Protein AF-X1IQ64-F1 (afdb_monomer_lite)

Radius of gyration: 19.56 Å; chains: 1; bounding box: 53×45×51 Å

Foldseek 3Di:
DFFFADPVRHFDFDDDPGNVDGHGQLLDPVVLVVLLVVLLCCCVVPVDQEDEDEPQPAFDPWFGQDVVSVDDGIDDPVSLVSSLVSLQSSLVSNCVVPVRRFYEYEDQHCSNLVRHQEYEHDPCDDPPPLDPVSLLPPLQRHAYEYQELQDLVSLVSCLVSLHDDDDYDPVNVVDVVSVVSNVVSVVVCVVCVCCSRNNHDDHPDDDDD

InterPro domains:
  IPR017853 Glycoside hydrolase superfamily [SSF51445] (5-131)
  IPR046226 Domain of unknown function DUF6259 [PF19773] (16-146)

pLDDT: mean 85.08, std 11.81, range [47.31, 98.75]

Organism: NCBI:txid412755

Secondary structure (DSSP, 8-state):
--B-B-TTSSBP--SSTTTT---B-TTSHHHHHHHHHHHHHHHHHH--SEEE-TTTTS--S--B--GGG-SPSBS-HHHHHHHHHHHHHHHHHHHTT-TTPEEEEESS-GGGTTT-SEEEES---BTTB-S-HHHHHHGGG-EEEES--SSHHHHHHHHHTT-B-----GGGGG-HHHHHHHHHHHHHHHHHHHHHHHPPP-PPPP---

Sequence (209 aa):
PYAKMDPDGSIHRGSGEDDYCADMEYGTAFWRNYMANTCADIVEMYGVKGIYLDEMGKATEYGDYDPSHGNPIGINESCVAFEHLGMEEIGTAVHAIDPDVMLWGEGCAEFSMDVLHGKIMSYTLYKRFTNPPFSAVYHDYWSFTGRNTAIEMEIGWLFIIGAQIGRLWPGINDNQVIIDYLSVITELRSIASKYLIFGKMMRPPLIDT

Structure (mmCIF, N/CA/C/O backbone):
data_AF-X1IQ64-F1
#
_entry.id   AF-X1IQ64-F1
#
loop_
_atom_site.group_PDB
_atom_site.id
_atom_site.type_symbol
_atom_site.label_atom_id
_atom_site.label_alt_id
_atom_site.label_comp_id
_atom_site.label_asym_id
_atom_site.label_entity_id
_atom_site.label_seq_id
_atom_site.pdbx_PDB_ins_code
_atom_site.Cartn_x
_atom_site.Cartn_y
_atom_site.Cartn_z
_atom_site.occupancy
_atom_site.B_iso_or_equiv
_atom_site.auth_seq_id
_atom_site.auth_comp_id
_atom_site.auth_asym_id
_atom_site.auth_atom_id
_atom_site.pdbx_PDB_model_num
ATOM 1 N N . PRO A 1 1 ? 20.708 -4.753 -12.210 1.00 86.00 1 PRO A N 1
ATOM 2 C CA . PRO A 1 1 ? 19.921 -5.162 -13.398 1.00 86.00 1 PRO A CA 1
ATOM 3 C C . PRO A 1 1 ? 18.396 -5.128 -13.207 1.00 86.00 1 PRO A C 1
ATOM 5 O O . PRO A 1 1 ? 17.703 -5.488 -14.142 1.00 86.00 1 PRO A O 1
ATOM 8 N N . TYR A 1 2 ? 17.887 -4.769 -12.022 1.00 92.38 2 TYR A N 1
ATOM 9 C CA . TYR A 1 2 ? 16.446 -4.607 -11.773 1.00 92.38 2 TYR A CA 1
ATOM 10 C C . TYR A 1 2 ? 16.143 -3.291 -11.043 1.00 92.38 2 TYR A C 1
ATOM 12 O O . TYR A 1 2 ? 15.042 -3.106 -10.540 1.00 92.38 2 TYR A O 1
ATOM 20 N N . ALA A 1 3 ? 17.155 -2.435 -10.894 1.00 92.94 3 ALA A N 1
ATOM 21 C CA . ALA A 1 3 ? 17.036 -1.158 -10.210 1.00 92.94 3 ALA A CA 1
ATOM 22 C C . ALA A 1 3 ? 16.756 -0.091 -11.256 1.00 92.94 3 ALA A C 1
ATOM 24 O O . ALA A 1 3 ? 17.439 -0.095 -12.282 1.00 92.94 3 ALA A O 1
ATOM 25 N N . LYS A 1 4 ? 15.810 0.802 -10.984 1.00 92.19 4 LYS A N 1
ATOM 26 C CA . LYS A 1 4 ? 15.481 1.923 -11.858 1.00 92.19 4 LYS A CA 1
ATOM 27 C C . LYS A 1 4 ? 16.729 2.744 -12.168 1.00 92.19 4 LYS A C 1
ATOM 29 O O 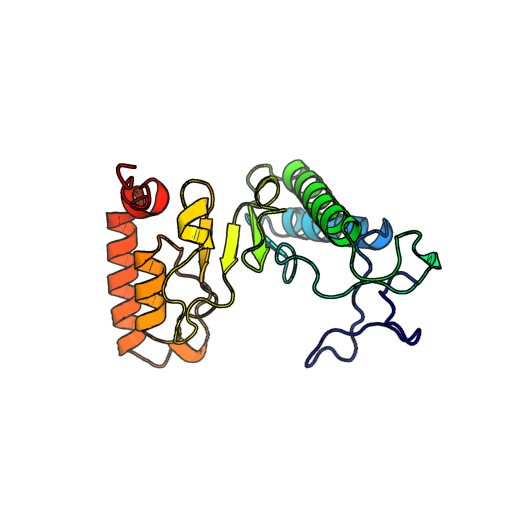. LYS A 1 4 ? 17.617 2.884 -11.321 1.00 92.19 4 LYS A O 1
ATOM 34 N N . MET A 1 5 ? 16.789 3.302 -13.369 1.00 93.62 5 MET A N 1
ATOM 35 C CA . MET A 1 5 ? 17.812 4.283 -13.729 1.00 93.62 5 MET A CA 1
ATOM 36 C C . MET A 1 5 ? 17.245 5.693 -13.783 1.00 93.62 5 MET A C 1
ATOM 38 O O . MET A 1 5 ? 16.099 5.882 -14.181 1.00 93.62 5 MET A O 1
ATOM 42 N N . ASP A 1 6 ? 18.075 6.670 -13.435 1.00 92.94 6 ASP A N 1
ATOM 43 C CA . ASP A 1 6 ? 17.835 8.092 -13.653 1.00 92.94 6 ASP A CA 1
ATOM 44 C C . ASP A 1 6 ? 18.083 8.488 -15.124 1.00 92.94 6 ASP A C 1
ATOM 46 O O . ASP A 1 6 ? 18.739 7.752 -15.871 1.00 92.94 6 ASP A O 1
ATOM 50 N N . PRO A 1 7 ? 17.615 9.673 -15.574 1.00 93.88 7 PRO A N 1
ATOM 51 C CA . PRO A 1 7 ? 17.805 10.135 -16.954 1.00 93.88 7 PRO A CA 1
ATOM 52 C C . PRO A 1 7 ? 19.264 10.200 -17.433 1.00 93.88 7 PRO A C 1
ATOM 54 O O . PRO A 1 7 ? 19.514 10.208 -18.638 1.00 93.88 7 PRO A O 1
ATOM 57 N N . ASP A 1 8 ? 20.226 10.292 -16.514 1.00 94.19 8 ASP A N 1
ATOM 58 C CA . ASP A 1 8 ? 21.661 10.317 -16.809 1.00 94.19 8 ASP A CA 1
ATOM 59 C C . ASP A 1 8 ? 22.298 8.914 -16.896 1.00 94.19 8 ASP A C 1
ATOM 61 O O . ASP A 1 8 ? 23.499 8.793 -17.151 1.00 94.19 8 ASP A O 1
ATOM 65 N N . GLY A 1 9 ? 21.495 7.858 -16.722 1.00 92.00 9 GLY A N 1
ATOM 66 C CA . GLY A 1 9 ? 21.915 6.459 -16.740 1.00 92.00 9 GLY A CA 1
ATOM 67 C C . GLY A 1 9 ? 22.517 5.964 -15.424 1.00 92.00 9 GLY A C 1
ATOM 68 O O . GLY A 1 9 ? 23.024 4.841 -15.374 1.00 92.00 9 GLY A O 1
ATOM 69 N N . SER A 1 10 ? 22.505 6.776 -14.364 1.00 93.50 10 SER A N 1
ATOM 70 C CA . SER A 1 10 ? 22.871 6.324 -13.023 1.00 93.50 10 SER A CA 1
ATOM 71 C C . SER A 1 10 ? 21.736 5.521 -12.377 1.00 93.50 10 SER A C 1
ATOM 73 O O . SER A 1 10 ? 20.599 5.541 -12.836 1.00 93.50 10 SER A O 1
ATOM 75 N N . ILE A 1 11 ? 22.054 4.745 -11.337 1.00 92.69 11 ILE A N 1
ATOM 76 C CA . ILE A 1 11 ? 21.039 4.004 -10.577 1.00 92.69 11 ILE A CA 1
ATOM 77 C C . ILE A 1 11 ? 20.239 5.004 -9.751 1.00 92.69 11 ILE A C 1
ATOM 79 O O . ILE A 1 11 ? 20.840 5.736 -8.964 1.00 92.69 11 ILE A O 1
ATOM 83 N N . HIS A 1 12 ? 18.914 4.953 -9.874 1.00 90.31 12 HIS A N 1
ATOM 84 C CA . HIS A 1 12 ? 18.021 5.726 -9.028 1.00 90.31 12 HIS A CA 1
ATOM 85 C C . HIS A 1 12 ? 18.095 5.218 -7.587 1.00 90.31 12 HIS A C 1
ATOM 87 O O . HIS A 1 12 ? 17.986 4.015 -7.316 1.00 90.31 12 HIS A O 1
ATOM 93 N N . ARG A 1 13 ? 18.295 6.147 -6.658 1.00 87.94 13 ARG A N 1
ATOM 94 C CA . ARG A 1 13 ? 18.414 5.879 -5.225 1.00 87.94 13 ARG A CA 1
ATOM 95 C C . ARG A 1 13 ? 17.381 6.715 -4.491 1.00 87.94 13 ARG A C 1
ATOM 97 O O . ARG A 1 13 ? 17.256 7.907 -4.773 1.00 87.94 13 ARG A O 1
ATOM 104 N N . GLY A 1 14 ? 16.664 6.085 -3.565 1.00 72.69 14 GLY A N 1
ATOM 105 C CA . GLY A 1 14 ? 15.679 6.761 -2.731 1.00 72.69 14 GLY A CA 1
ATOM 106 C C . GLY A 1 14 ? 16.287 7.928 -1.947 1.00 72.69 14 GLY A C 1
ATOM 107 O O . GLY A 1 14 ? 17.484 7.970 -1.664 1.00 72.69 14 GLY A O 1
ATOM 108 N N . SER A 1 15 ? 15.456 8.906 -1.593 1.00 64.00 15 SER A N 1
ATOM 109 C CA . SER A 1 15 ? 15.898 10.077 -0.835 1.00 64.00 15 SER A CA 1
ATOM 110 C C . SER A 1 15 ? 16.020 9.774 0.664 1.00 64.00 15 SER A C 1
ATOM 112 O O . SER A 1 15 ? 15.024 9.388 1.272 1.00 64.00 15 SER A O 1
ATOM 114 N N . GLY A 1 16 ? 17.165 10.061 1.298 1.00 63.41 16 GLY A N 1
ATOM 115 C CA . GLY A 1 16 ? 17.283 10.085 2.766 1.00 63.41 16 GLY A CA 1
ATOM 116 C C . GLY A 1 16 ? 18.541 9.410 3.312 1.00 63.41 16 GLY A C 1
ATOM 117 O O . GLY A 1 16 ? 19.610 9.505 2.724 1.00 63.41 16 GLY A O 1
ATOM 118 N N . GLU A 1 17 ? 18.418 8.719 4.453 1.00 53.28 17 GLU A N 1
ATOM 119 C CA . GLU A 1 17 ? 19.481 7.848 5.004 1.00 53.28 17 GLU A CA 1
ATOM 120 C C . GLU A 1 17 ? 19.759 6.618 4.103 1.00 53.28 17 GLU A C 1
ATOM 122 O O . GLU A 1 17 ? 20.703 5.860 4.340 1.00 53.28 17 GLU A O 1
ATOM 127 N N . ASP A 1 18 ? 18.967 6.474 3.036 1.00 57.06 18 ASP A N 1
ATOM 128 C CA . ASP A 1 18 ? 18.886 5.349 2.110 1.00 57.06 18 ASP A CA 1
ATOM 129 C C . ASP A 1 18 ? 19.731 5.510 0.834 1.00 57.06 18 ASP A C 1
ATOM 131 O O . ASP A 1 18 ? 19.554 4.742 -0.109 1.00 57.06 18 ASP A O 1
ATOM 135 N N . ASP A 1 19 ? 20.718 6.416 0.804 1.00 64.06 19 ASP A N 1
ATOM 136 C CA . ASP A 1 19 ? 21.650 6.592 -0.334 1.00 64.06 19 ASP A CA 1
ATOM 137 C C . ASP A 1 19 ? 22.392 5.290 -0.736 1.00 64.06 19 ASP A C 1
ATOM 139 O O . ASP A 1 19 ? 23.037 5.206 -1.784 1.00 64.06 19 ASP A O 1
ATOM 143 N N . TYR A 1 20 ? 22.318 4.234 0.078 1.00 75.38 20 TYR A N 1
ATOM 144 C CA . TYR A 1 20 ? 22.866 2.911 -0.228 1.00 75.38 20 TYR A CA 1
ATOM 145 C C . TYR A 1 20 ? 21.892 1.991 -0.975 1.00 75.38 20 TYR A C 1
ATOM 147 O O . TYR A 1 20 ? 22.346 1.085 -1.685 1.00 75.38 20 TYR A O 1
ATOM 155 N N . CYS A 1 21 ? 20.590 2.236 -0.874 1.00 85.56 21 CYS A N 1
ATOM 156 C CA . CYS A 1 21 ? 19.535 1.442 -1.488 1.00 85.56 21 CYS A CA 1
ATOM 157 C C . CYS A 1 21 ? 19.218 1.956 -2.896 1.00 85.56 21 CYS A C 1
ATOM 159 O O . CYS A 1 21 ? 19.431 3.122 -3.218 1.00 85.56 21 CYS A O 1
ATOM 161 N N . ALA A 1 22 ? 18.768 1.050 -3.757 1.00 89.75 22 ALA A N 1
ATOM 162 C CA . ALA A 1 22 ? 18.338 1.374 -5.106 1.00 89.75 22 ALA A CA 1
ATOM 163 C C . ALA A 1 22 ? 16.852 1.057 -5.232 1.00 89.75 22 ALA A C 1
ATOM 165 O O . ALA A 1 22 ? 16.413 0.012 -4.741 1.00 89.75 22 ALA A O 1
ATOM 166 N N . ASP A 1 23 ? 16.109 1.922 -5.912 1.00 89.00 23 ASP A N 1
ATOM 167 C CA . ASP A 1 23 ? 14.692 1.673 -6.144 1.00 89.00 23 ASP A CA 1
ATOM 168 C C . ASP A 1 23 ? 14.541 0.613 -7.220 1.00 89.00 23 ASP A C 1
ATOM 170 O O . ASP A 1 23 ? 15.165 0.667 -8.281 1.00 89.00 23 ASP A O 1
ATOM 174 N N . MET A 1 24 ? 13.703 -0.372 -6.943 1.00 91.31 24 MET A N 1
ATOM 175 C CA . MET A 1 24 ? 13.528 -1.518 -7.819 1.00 91.31 24 MET A CA 1
ATOM 176 C C . MET A 1 24 ? 12.424 -1.248 -8.841 1.00 91.31 24 MET A C 1
ATOM 178 O O . MET A 1 24 ? 11.410 -0.617 -8.544 1.00 91.31 24 MET A O 1
ATOM 182 N N . GLU A 1 25 ? 12.613 -1.736 -10.064 1.00 90.44 25 GLU A N 1
ATOM 183 C CA . GLU A 1 25 ? 11.644 -1.571 -11.141 1.00 90.44 25 GLU A CA 1
ATOM 184 C C . GLU A 1 25 ? 10.484 -2.568 -10.992 1.00 90.44 25 GLU A C 1
ATOM 186 O O . GLU A 1 25 ? 10.661 -3.788 -11.122 1.00 90.44 25 GLU A O 1
ATOM 191 N N . TYR A 1 26 ? 9.279 -2.037 -10.750 1.00 85.56 26 TYR A N 1
ATOM 192 C CA . TYR A 1 26 ? 8.054 -2.810 -10.504 1.00 85.56 26 TYR A CA 1
ATOM 193 C C . TYR A 1 26 ? 7.634 -3.684 -11.690 1.00 85.56 26 TYR A C 1
ATOM 195 O O . TYR A 1 26 ? 7.040 -4.749 -11.500 1.00 85.56 26 TYR A O 1
ATOM 203 N N . GLY A 1 27 ? 7.956 -3.292 -12.924 1.00 85.56 27 GLY A N 1
ATOM 204 C CA . GLY A 1 27 ? 7.643 -4.102 -14.097 1.00 85.56 27 GLY A CA 1
ATOM 205 C C . GLY A 1 27 ? 8.492 -5.367 -14.224 1.00 85.56 27 GLY A C 1
ATOM 206 O O . GLY A 1 27 ? 8.114 -6.285 -14.958 1.00 85.56 27 GLY A O 1
ATOM 207 N N . THR A 1 28 ? 9.579 -5.505 -13.460 1.00 89.88 28 THR A N 1
ATOM 208 C CA . THR A 1 28 ? 10.377 -6.735 -13.474 1.00 89.88 28 THR A CA 1
ATOM 209 C C . THR A 1 28 ? 9.705 -7.852 -12.673 1.00 89.88 28 THR A C 1
ATOM 211 O O . THR A 1 28 ? 9.314 -7.681 -11.519 1.00 89.88 28 THR A O 1
ATOM 214 N N . ALA A 1 29 ? 9.628 -9.051 -13.260 1.00 91.75 29 ALA A N 1
ATOM 215 C CA . ALA A 1 29 ? 9.114 -10.228 -12.554 1.00 91.75 29 ALA A CA 1
ATOM 216 C C . ALA A 1 29 ? 9.954 -10.572 -11.313 1.00 91.75 29 ALA A C 1
ATOM 218 O O . ALA A 1 29 ? 9.431 -11.105 -10.342 1.00 91.75 29 ALA A O 1
ATOM 219 N N . PHE A 1 30 ? 11.254 -10.254 -11.328 1.00 92.94 30 PHE A N 1
ATOM 220 C CA . PHE A 1 30 ? 12.125 -10.449 -10.172 1.00 92.94 30 PHE A CA 1
ATOM 221 C C . PHE A 1 30 ? 11.601 -9.707 -8.939 1.00 92.94 30 PHE A C 1
ATOM 223 O O . PHE A 1 30 ? 11.425 -10.332 -7.894 1.00 92.94 30 PHE A O 1
ATOM 230 N N . TRP A 1 31 ? 11.335 -8.401 -9.058 1.00 92.62 31 TRP A N 1
ATOM 231 C CA . TRP A 1 31 ? 10.934 -7.594 -7.909 1.00 92.62 31 TRP A CA 1
ATOM 232 C C . TRP A 1 31 ? 9.547 -7.973 -7.395 1.00 92.62 31 TRP A C 1
ATOM 234 O O . TRP A 1 31 ? 9.375 -8.155 -6.190 1.00 92.62 31 TRP A O 1
ATOM 244 N N . ARG A 1 32 ? 8.578 -8.184 -8.294 1.00 94.19 32 ARG A N 1
ATOM 245 C CA . ARG A 1 32 ? 7.230 -8.575 -7.862 1.00 94.19 32 ARG A CA 1
ATOM 246 C C . ARG A 1 32 ? 7.205 -9.943 -7.183 1.00 94.19 32 ARG A C 1
ATOM 248 O O . ARG A 1 32 ? 6.640 -10.065 -6.100 1.00 94.19 32 ARG A O 1
ATOM 255 N N . ASN A 1 33 ? 7.916 -10.931 -7.734 1.00 97.12 33 ASN A N 1
ATOM 256 C CA . ASN A 1 33 ? 8.050 -12.245 -7.098 1.00 97.12 33 ASN A CA 1
ATOM 257 C C . ASN A 1 33 ? 8.735 -12.145 -5.731 1.00 97.12 33 ASN A C 1
ATOM 259 O O . ASN A 1 33 ? 8.322 -12.812 -4.787 1.00 97.12 33 ASN A O 1
ATOM 263 N N . TYR A 1 34 ? 9.783 -11.324 -5.615 1.00 96.75 34 TYR A N 1
ATOM 264 C CA . TYR A 1 34 ? 10.472 -11.113 -4.345 1.00 96.75 34 TYR A CA 1
ATOM 265 C C . TYR A 1 34 ? 9.523 -10.549 -3.282 1.00 96.75 34 TYR A C 1
ATOM 267 O O . TYR A 1 34 ? 9.460 -11.088 -2.179 1.00 96.75 34 TYR A O 1
ATOM 275 N N . MET A 1 35 ? 8.751 -9.513 -3.621 1.00 97.06 35 MET A N 1
ATOM 276 C CA . MET A 1 35 ? 7.787 -8.900 -2.706 1.00 97.06 35 MET A CA 1
ATOM 277 C C . MET A 1 35 ? 6.659 -9.863 -2.320 1.00 97.06 35 MET A C 1
ATOM 279 O O . MET A 1 35 ? 6.375 -10.009 -1.131 1.00 97.06 35 MET A O 1
ATOM 283 N N . ALA A 1 36 ? 6.058 -10.555 -3.293 1.00 98.31 36 ALA A N 1
ATOM 284 C CA . ALA A 1 36 ? 4.975 -11.508 -3.053 1.00 98.31 36 ALA A CA 1
ATOM 285 C C . ALA A 1 36 ? 5.421 -12.667 -2.151 1.00 98.31 36 ALA A C 1
ATOM 287 O O . ALA A 1 36 ? 4.768 -12.947 -1.147 1.00 98.31 36 ALA A O 1
ATOM 288 N N . ASN A 1 37 ? 6.574 -13.276 -2.449 1.00 98.62 37 ASN A N 1
ATOM 289 C CA . ASN A 1 37 ? 7.128 -14.361 -1.639 1.00 98.62 37 ASN A CA 1
ATOM 290 C C . ASN A 1 37 ? 7.512 -13.874 -0.238 1.00 98.62 37 ASN A C 1
ATOM 292 O O . ASN A 1 37 ? 7.169 -14.520 0.739 1.00 98.62 37 ASN A O 1
ATOM 296 N N . THR A 1 38 ? 8.146 -12.704 -0.120 1.00 98.44 38 THR A N 1
ATOM 297 C CA . THR A 1 38 ? 8.529 -12.149 1.189 1.00 98.44 38 THR A CA 1
ATOM 298 C C . THR A 1 38 ? 7.304 -11.894 2.069 1.00 98.44 38 THR A C 1
ATOM 300 O O . THR A 1 38 ? 7.308 -12.208 3.258 1.00 98.44 38 THR A O 1
ATOM 303 N N . CYS A 1 39 ? 6.234 -11.340 1.495 1.00 98.56 39 CYS A N 1
ATOM 304 C CA . CYS A 1 39 ? 4.983 -11.114 2.212 1.00 98.56 39 CYS A CA 1
ATOM 305 C C . CYS A 1 39 ? 4.328 -12.433 2.642 1.00 98.56 39 CYS A C 1
ATOM 307 O O . CYS A 1 39 ? 3.895 -12.553 3.788 1.00 98.56 39 CYS A O 1
ATOM 309 N N . ALA A 1 40 ? 4.287 -13.422 1.745 1.00 98.75 40 ALA A N 1
ATOM 310 C CA . ALA A 1 40 ? 3.780 -14.758 2.038 1.00 98.75 40 ALA A CA 1
ATOM 311 C C . ALA A 1 40 ? 4.576 -15.429 3.170 1.00 98.75 40 ALA A C 1
ATOM 313 O O . ALA A 1 40 ? 3.981 -15.882 4.146 1.00 98.75 40 ALA A O 1
ATOM 314 N N . ASP A 1 41 ? 5.908 -15.380 3.108 1.00 98.69 41 ASP A N 1
ATOM 315 C CA . ASP A 1 41 ? 6.802 -15.922 4.133 1.00 98.69 41 ASP A CA 1
ATOM 316 C C . ASP A 1 41 ? 6.545 -15.266 5.502 1.00 98.69 41 ASP A C 1
ATOM 318 O O . ASP A 1 41 ? 6.491 -15.951 6.522 1.00 98.69 41 ASP A O 1
ATOM 322 N N . ILE A 1 42 ? 6.342 -13.943 5.559 1.00 98.56 42 ILE A N 1
ATOM 323 C CA . ILE A 1 42 ? 6.015 -13.232 6.809 1.00 98.56 42 ILE A CA 1
ATOM 324 C C . ILE A 1 42 ? 4.688 -13.731 7.400 1.00 98.56 42 ILE A C 1
ATOM 326 O O . ILE A 1 42 ? 4.595 -13.942 8.613 1.00 98.56 42 ILE A O 1
ATOM 330 N N . VAL A 1 43 ? 3.663 -13.927 6.568 1.00 98.56 43 VAL A N 1
ATOM 331 C CA . VAL A 1 43 ? 2.358 -14.444 7.012 1.00 98.56 43 VAL A CA 1
ATOM 332 C C . VAL A 1 43 ? 2.492 -15.875 7.513 1.00 98.56 43 VAL A C 1
ATOM 334 O O . VAL A 1 43 ? 2.018 -16.174 8.607 1.00 98.56 43 VAL A O 1
ATOM 337 N N . GLU A 1 44 ? 3.172 -16.742 6.765 1.00 98.56 44 GLU A N 1
ATOM 338 C CA . GLU A 1 44 ? 3.360 -18.144 7.136 1.00 98.56 44 GLU A CA 1
ATOM 339 C C . GLU A 1 44 ? 4.175 -18.288 8.429 1.00 98.56 44 GLU A C 1
ATOM 341 O O . GLU A 1 44 ? 3.786 -19.030 9.333 1.00 98.56 44 GLU A O 1
ATOM 346 N N . MET A 1 45 ? 5.280 -17.549 8.556 1.00 98.44 45 MET A N 1
ATOM 347 C CA . MET A 1 45 ? 6.177 -17.657 9.708 1.00 98.44 45 MET A CA 1
ATOM 348 C C . MET A 1 45 ? 5.595 -17.049 10.985 1.00 98.44 45 MET A C 1
ATOM 350 O O . MET A 1 45 ? 5.834 -17.577 12.074 1.00 98.44 45 MET A O 1
ATOM 354 N N . TYR A 1 46 ? 4.878 -15.927 10.879 1.00 98.31 46 TYR A N 1
ATOM 355 C CA . TYR A 1 46 ? 4.484 -15.135 12.048 1.00 98.31 46 TYR A CA 1
ATOM 356 C C . TYR A 1 46 ? 2.973 -15.081 12.294 1.00 98.31 46 TYR A C 1
ATOM 358 O O . TYR A 1 46 ? 2.557 -14.589 13.344 1.00 98.31 46 TYR A O 1
ATOM 366 N N . GLY A 1 47 ? 2.142 -15.573 11.370 1.00 97.69 47 GLY A N 1
ATOM 367 C CA . GLY A 1 47 ? 0.683 -15.557 11.505 1.00 97.69 47 GLY A CA 1
ATOM 368 C C . GLY A 1 47 ? 0.099 -14.146 11.621 1.00 97.69 47 GLY A C 1
ATOM 369 O O . GLY A 1 47 ? -0.911 -13.947 12.302 1.00 97.69 47 GLY A O 1
ATOM 370 N N . VAL A 1 48 ? 0.763 -13.145 11.028 1.00 98.00 48 VAL A N 1
ATOM 371 C CA . VAL A 1 48 ? 0.300 -11.753 11.074 1.00 98.00 48 VAL A CA 1
ATOM 372 C C . VAL A 1 48 ? -1.013 -11.594 10.310 1.00 98.00 48 VAL A C 1
ATOM 374 O O . VAL A 1 48 ? -1.224 -12.211 9.274 1.00 98.00 48 VAL A O 1
ATOM 377 N N . LYS A 1 49 ? -1.894 -10.721 10.808 1.00 97.19 49 LYS A N 1
ATOM 378 C CA . LYS A 1 49 ? -3.189 -10.407 10.174 1.00 97.19 49 LYS A CA 1
ATOM 379 C C . LYS A 1 49 ? -3.150 -9.183 9.269 1.00 97.19 49 LYS A C 1
ATOM 381 O O . LYS A 1 49 ? -4.176 -8.777 8.731 1.00 97.19 49 LYS A O 1
ATOM 386 N N . GLY A 1 50 ? -1.977 -8.582 9.104 1.00 95.62 50 GLY A N 1
ATOM 387 C CA . GLY A 1 50 ? -1.816 -7.462 8.202 1.00 95.62 50 GLY A CA 1
ATOM 388 C C . GLY A 1 50 ? -0.370 -7.208 7.818 1.00 95.62 50 GLY A C 1
ATOM 389 O O . GLY A 1 50 ? 0.541 -7.438 8.613 1.00 95.62 50 GLY A O 1
ATOM 390 N N . ILE A 1 51 ? -0.192 -6.706 6.601 1.00 96.94 51 ILE A N 1
ATOM 391 C CA . ILE A 1 51 ? 1.084 -6.250 6.054 1.00 96.94 51 ILE A CA 1
ATOM 392 C C . ILE A 1 51 ? 0.918 -4.798 5.630 1.00 96.94 51 ILE A C 1
ATOM 394 O O . ILE A 1 51 ? -0.057 -4.452 4.966 1.00 96.94 51 ILE A O 1
ATOM 398 N N . TYR A 1 52 ? 1.879 -3.959 6.003 1.00 94.25 52 TYR A N 1
ATOM 399 C CA . TYR A 1 52 ? 2.005 -2.604 5.484 1.00 94.25 52 TYR A CA 1
ATOM 400 C C . TYR A 1 52 ? 3.112 -2.573 4.428 1.00 94.25 52 TYR A C 1
ATOM 402 O O . TYR A 1 52 ? 4.258 -2.911 4.719 1.00 94.25 52 TYR A O 1
ATOM 410 N N . LEU A 1 53 ? 2.741 -2.200 3.208 1.00 94.50 53 LEU A N 1
ATOM 411 C CA . LEU A 1 53 ? 3.612 -2.057 2.052 1.00 94.50 53 LEU A CA 1
ATOM 412 C C . LEU A 1 53 ? 4.041 -0.592 1.972 1.00 94.50 53 LEU A C 1
ATOM 414 O O . LEU A 1 53 ? 3.320 0.246 1.429 1.00 94.50 53 LEU A O 1
ATOM 418 N N . ASP A 1 54 ? 5.184 -0.285 2.581 1.00 89.94 54 ASP A N 1
ATOM 419 C CA . ASP A 1 54 ? 5.709 1.080 2.621 1.00 89.94 54 ASP A CA 1
ATOM 420 C C . ASP A 1 54 ? 5.932 1.613 1.204 1.00 89.94 54 ASP A C 1
ATOM 422 O O . ASP A 1 54 ? 6.329 0.856 0.314 1.00 89.94 54 ASP A O 1
ATOM 426 N N . GLU A 1 55 ? 5.624 2.893 0.987 1.00 87.38 55 GLU A N 1
ATOM 427 C CA . GLU A 1 55 ? 5.706 3.578 -0.310 1.00 87.38 55 GLU A CA 1
ATOM 428 C C . GLU A 1 55 ? 4.815 3.010 -1.443 1.00 87.38 55 GLU A C 1
ATOM 430 O O . GLU A 1 55 ?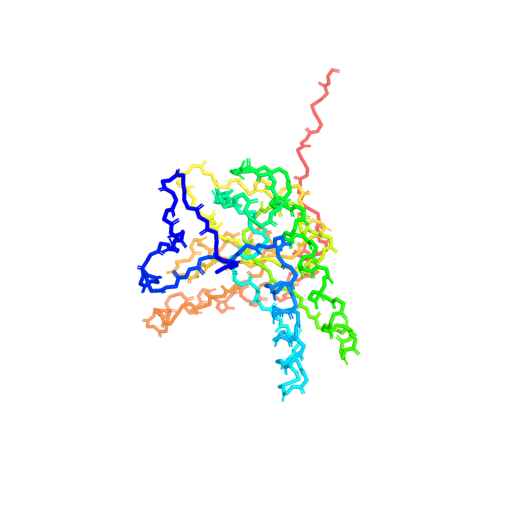 4.600 3.700 -2.438 1.00 87.38 55 GLU A O 1
ATOM 435 N N . MET A 1 56 ? 4.228 1.814 -1.312 1.00 91.19 56 MET A N 1
ATOM 436 C CA . MET A 1 56 ? 3.312 1.250 -2.310 1.00 91.19 56 MET A CA 1
ATOM 437 C C . MET A 1 56 ? 1.897 1.806 -2.159 1.00 91.19 56 MET A C 1
ATOM 439 O O . MET A 1 56 ? 1.366 1.975 -1.063 1.00 91.19 56 MET A O 1
ATOM 443 N N . GLY A 1 57 ? 1.234 2.048 -3.282 1.00 89.31 57 GLY A N 1
ATOM 444 C CA . GLY A 1 57 ? -0.129 2.555 -3.343 1.00 89.31 57 GLY A CA 1
ATOM 445 C C . GLY A 1 57 ? -0.231 4.080 -3.317 1.00 89.31 57 GLY A C 1
ATOM 446 O O . GLY A 1 57 ? -1.345 4.592 -3.458 1.00 89.31 57 GLY A O 1
ATOM 447 N N . LYS A 1 58 ? 0.882 4.818 -3.209 1.00 86.62 58 LYS A N 1
ATOM 448 C CA . LYS A 1 58 ? 0.884 6.290 -3.316 1.00 86.62 58 LYS A CA 1
ATOM 449 C C . LYS A 1 58 ? 1.064 6.803 -4.752 1.00 86.62 58 LYS A C 1
ATOM 451 O O . LYS A 1 58 ? 0.906 7.999 -4.971 1.00 86.62 58 LYS A O 1
ATOM 456 N N . ALA A 1 59 ? 1.260 5.874 -5.695 1.00 79.56 59 ALA A N 1
ATOM 457 C CA . ALA A 1 59 ? 1.700 6.058 -7.078 1.00 79.56 59 ALA A CA 1
ATOM 458 C C . ALA A 1 59 ? 3.171 6.470 -7.150 1.00 79.56 59 ALA A C 1
ATOM 460 O O . ALA A 1 59 ? 3.618 7.351 -6.416 1.00 79.56 59 ALA A O 1
ATOM 461 N N . THR A 1 60 ? 3.930 5.824 -8.037 1.00 77.06 60 THR A N 1
ATOM 462 C CA . THR A 1 60 ? 5.352 6.143 -8.178 1.00 77.06 60 THR A CA 1
ATOM 463 C C . THR A 1 60 ? 5.572 7.602 -8.590 1.00 77.06 60 THR A C 1
ATOM 465 O O . THR A 1 60 ? 4.934 8.120 -9.509 1.00 77.06 60 THR A O 1
ATOM 468 N N . GLU A 1 61 ? 6.522 8.253 -7.926 1.00 76.56 61 GLU A N 1
ATOM 469 C CA . GLU A 1 61 ? 6.982 9.604 -8.264 1.00 76.56 61 GLU A CA 1
ATOM 470 C C . GLU A 1 61 ? 8.147 9.570 -9.271 1.00 76.56 61 GLU A C 1
ATOM 472 O O . GLU A 1 61 ? 8.502 10.597 -9.850 1.00 76.56 61 GLU A O 1
ATOM 477 N N . TYR A 1 62 ? 8.715 8.380 -9.516 1.00 84.75 62 TYR A N 1
ATOM 478 C CA . TYR A 1 62 ? 9.944 8.186 -10.281 1.00 84.75 62 TYR A CA 1
ATOM 479 C C . TYR A 1 62 ? 9.755 7.174 -11.410 1.00 84.75 62 TYR A C 1
ATOM 481 O O . TYR A 1 62 ? 9.337 6.029 -1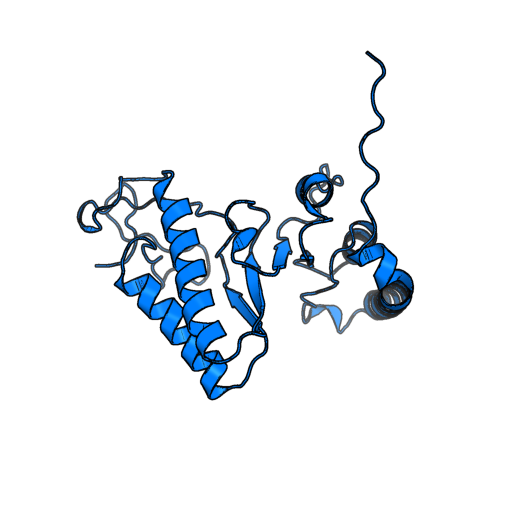1.201 1.00 84.75 62 TYR A O 1
ATOM 489 N N . GLY A 1 63 ? 10.095 7.612 -12.618 1.00 88.75 63 GLY A N 1
ATOM 490 C CA . GLY A 1 63 ? 10.135 6.765 -13.802 1.00 88.75 63 GLY A CA 1
ATOM 491 C C . GLY A 1 63 ? 11.417 5.947 -13.866 1.00 88.75 63 GLY A C 1
ATOM 492 O O . GLY A 1 63 ? 12.367 6.219 -13.138 1.00 88.75 63 GLY A O 1
ATOM 493 N N . ASP A 1 64 ? 11.446 4.983 -14.774 1.00 91.94 64 ASP A N 1
ATOM 494 C CA . ASP A 1 64 ? 12.639 4.192 -15.059 1.00 91.94 64 ASP A CA 1
ATOM 495 C C . ASP A 1 64 ? 13.205 4.554 -16.431 1.00 91.94 64 ASP A C 1
ATOM 497 O O . ASP A 1 64 ? 12.468 4.644 -17.415 1.00 91.94 64 ASP A O 1
ATOM 501 N N . TYR A 1 65 ? 14.511 4.792 -16.497 1.00 93.81 65 TYR A N 1
ATOM 502 C CA . TYR A 1 65 ? 15.208 5.169 -17.721 1.00 93.81 65 TYR A CA 1
ATOM 503 C C . TYR A 1 65 ? 16.119 4.061 -18.269 1.00 93.81 65 TYR A C 1
ATOM 505 O O . TYR A 1 65 ? 16.849 4.308 -19.232 1.00 93.81 65 TYR A O 1
ATOM 513 N N . ASP A 1 66 ? 16.051 2.838 -17.728 1.00 93.12 66 ASP A N 1
ATOM 514 C CA . ASP A 1 66 ? 16.761 1.679 -18.275 1.00 93.12 66 ASP A CA 1
ATOM 515 C C . ASP A 1 66 ? 15.948 1.005 -19.407 1.00 93.12 66 ASP A C 1
ATOM 517 O O . ASP A 1 66 ? 14.960 0.309 -19.148 1.00 93.12 66 ASP A O 1
ATOM 521 N N . PRO A 1 67 ? 16.360 1.122 -20.687 1.00 91.44 67 PRO A N 1
ATOM 522 C CA . PRO A 1 67 ? 15.647 0.484 -21.795 1.00 91.44 67 PRO A CA 1
ATOM 523 C C . PRO A 1 67 ? 15.676 -1.053 -21.735 1.00 91.44 67 PRO A C 1
ATOM 525 O O . PRO A 1 67 ? 14.921 -1.707 -22.457 1.00 91.44 67 PRO A O 1
ATOM 528 N N . SER A 1 68 ? 16.554 -1.652 -20.923 1.00 91.06 68 SER A N 1
ATOM 529 C CA . SER A 1 68 ? 16.697 -3.104 -20.817 1.00 91.06 68 SER A CA 1
ATOM 530 C C . SER A 1 68 ? 15.610 -3.773 -19.971 1.00 91.06 68 SER A C 1
ATOM 532 O O . SER A 1 68 ? 15.390 -4.974 -20.132 1.00 91.06 68 SER A O 1
ATOM 534 N N . HIS A 1 69 ? 14.878 -3.023 -19.138 1.00 89.75 69 HIS A N 1
ATOM 535 C CA . HIS A 1 69 ? 13.763 -3.566 -18.354 1.00 89.75 69 HIS A CA 1
ATOM 536 C C . HIS A 1 69 ? 12.489 -3.805 -19.178 1.00 89.75 69 HIS A C 1
ATOM 538 O O . HIS A 1 69 ? 11.580 -4.488 -18.709 1.00 89.75 69 HIS A O 1
ATOM 544 N N . GLY A 1 70 ? 12.428 -3.305 -20.418 1.00 85.19 70 GLY A N 1
ATOM 545 C CA . GLY A 1 70 ? 11.338 -3.594 -21.357 1.00 85.19 70 GLY A CA 1
ATOM 546 C C . GLY A 1 70 ? 10.064 -2.767 -21.157 1.00 85.19 70 GLY A C 1
ATOM 547 O O . GLY A 1 70 ? 9.074 -3.025 -21.841 1.00 85.19 70 GLY A O 1
ATOM 548 N N . ASN A 1 71 ? 10.098 -1.764 -20.277 1.00 86.38 71 ASN A N 1
ATOM 549 C CA . ASN A 1 71 ? 8.994 -0.837 -20.029 1.00 86.38 71 ASN A CA 1
ATOM 550 C C . ASN A 1 71 ? 9.226 0.497 -20.759 1.00 86.38 71 ASN A C 1
ATOM 552 O O . ASN A 1 71 ? 10.369 0.820 -21.098 1.00 86.38 71 ASN A O 1
ATOM 556 N N . PRO A 1 72 ? 8.174 1.292 -21.029 1.00 91.25 72 PRO A N 1
ATOM 557 C CA . PRO A 1 72 ? 8.363 2.633 -21.567 1.00 91.25 72 PRO A CA 1
ATOM 558 C C . PRO A 1 72 ? 9.239 3.481 -20.635 1.00 91.25 72 PRO A C 1
ATOM 560 O O . PRO A 1 72 ? 9.076 3.439 -19.418 1.00 91.25 72 PRO A O 1
ATOM 563 N N . ILE A 1 73 ? 10.154 4.250 -21.228 1.00 92.81 73 ILE A N 1
ATOM 564 C CA . ILE A 1 73 ? 11.114 5.092 -20.503 1.00 92.81 73 ILE A CA 1
ATOM 565 C C . ILE A 1 73 ? 10.400 6.265 -19.816 1.00 92.81 73 ILE A C 1
ATOM 567 O O . ILE A 1 73 ? 9.562 6.938 -20.422 1.00 92.81 73 ILE A O 1
ATOM 571 N N . GLY A 1 74 ? 10.806 6.563 -18.583 1.00 91.44 74 GLY A N 1
ATOM 572 C CA . GLY A 1 74 ? 10.326 7.682 -17.779 1.00 91.44 74 GLY A CA 1
ATOM 573 C C . GLY A 1 74 ? 9.011 7.391 -17.054 1.00 91.44 74 GLY A C 1
ATOM 574 O O . GLY A 1 74 ? 8.585 6.247 -16.922 1.00 91.44 74 GLY A O 1
ATOM 575 N N . ILE A 1 75 ? 8.368 8.442 -16.538 1.00 90.12 75 ILE A N 1
ATOM 576 C CA . ILE A 1 75 ? 7.088 8.314 -15.825 1.00 90.12 75 ILE A CA 1
ATOM 577 C C . ILE A 1 75 ? 5.973 8.113 -16.848 1.00 90.12 75 ILE A C 1
ATOM 579 O O . ILE A 1 75 ? 5.747 8.968 -17.706 1.00 90.12 75 ILE A O 1
ATOM 583 N N . ASN A 1 76 ? 5.266 6.991 -16.749 1.00 88.75 76 ASN A N 1
ATOM 584 C CA . ASN A 1 76 ? 4.173 6.651 -17.652 1.00 88.75 76 ASN A CA 1
ATOM 585 C C . ASN A 1 76 ? 3.125 5.757 -16.968 1.00 88.75 76 ASN A C 1
ATOM 587 O O . ASN A 1 76 ? 3.308 5.315 -15.836 1.00 88.75 76 ASN A O 1
ATOM 591 N N . GLU A 1 77 ? 2.018 5.488 -17.662 1.00 89.25 77 GLU A N 1
ATOM 592 C CA . GLU A 1 77 ? 0.899 4.687 -17.139 1.00 89.25 77 GLU A CA 1
ATOM 593 C C . GLU A 1 77 ? 1.309 3.278 -16.688 1.00 89.25 77 GLU A C 1
ATOM 595 O O . GLU A 1 77 ? 0.745 2.747 -15.730 1.00 89.25 77 GLU A O 1
ATOM 600 N N . SER A 1 78 ? 2.336 2.696 -17.317 1.00 88.44 78 SER A N 1
ATOM 601 C CA . SER A 1 78 ? 2.815 1.357 -16.973 1.00 88.44 78 SER A CA 1
ATOM 602 C C . SER A 1 78 ? 3.362 1.307 -15.552 1.00 88.44 78 SER A C 1
ATOM 604 O O . SER A 1 78 ? 3.243 0.279 -14.899 1.00 88.44 78 SER A O 1
ATOM 606 N N . CYS A 1 79 ? 3.907 2.414 -15.036 1.00 88.75 79 CYS A N 1
ATOM 607 C CA . CYS A 1 79 ? 4.385 2.472 -13.661 1.00 88.75 79 CYS A CA 1
ATOM 608 C C . CYS A 1 79 ? 3.260 2.170 -12.660 1.00 88.75 79 CYS A C 1
ATOM 610 O O . CYS A 1 79 ? 3.441 1.370 -11.747 1.00 88.75 79 CYS A O 1
ATOM 612 N N . VAL A 1 80 ? 2.084 2.765 -12.877 1.00 91.19 80 VAL A N 1
ATOM 613 C CA . VAL A 1 80 ? 0.889 2.543 -12.052 1.00 91.19 80 VAL A CA 1
ATOM 614 C C . VAL A 1 80 ? 0.367 1.119 -12.242 1.00 91.19 80 VAL A C 1
ATOM 616 O O . VAL A 1 80 ? 0.038 0.447 -11.267 1.00 91.19 80 VAL A O 1
ATOM 619 N N . ALA A 1 81 ? 0.334 0.635 -13.488 1.00 92.38 81 ALA A N 1
ATOM 620 C CA . ALA A 1 81 ? -0.142 -0.708 -13.807 1.00 92.38 81 ALA A CA 1
ATOM 621 C C . ALA A 1 81 ? 0.731 -1.814 -13.186 1.00 92.38 81 ALA A C 1
ATOM 623 O O . ALA A 1 81 ? 0.204 -2.790 -12.661 1.00 92.38 81 ALA A O 1
ATOM 624 N N . PHE A 1 82 ? 2.058 -1.671 -13.209 1.00 92.31 82 PHE A N 1
ATOM 625 C CA . PHE A 1 82 ? 2.963 -2.664 -12.629 1.00 92.31 82 PHE A CA 1
ATOM 626 C C . PHE A 1 82 ? 2.986 -2.633 -11.107 1.00 92.31 82 PHE A C 1
ATOM 628 O O . PHE A 1 82 ? 3.101 -3.687 -10.483 1.00 92.31 82 PHE A O 1
ATOM 635 N N . GLU A 1 83 ? 2.863 -1.452 -10.504 1.00 92.81 83 GLU A N 1
ATOM 636 C CA . GLU A 1 83 ? 2.708 -1.334 -9.057 1.00 92.81 83 GLU A CA 1
ATOM 637 C C . GLU A 1 83 ? 1.406 -2.011 -8.601 1.00 92.81 83 GLU A C 1
ATOM 639 O O . GLU A 1 83 ? 1.420 -2.803 -7.658 1.00 92.81 83 GLU A O 1
ATOM 644 N N . HIS A 1 84 ? 0.300 -1.770 -9.318 1.00 95.19 84 HIS A N 1
ATOM 645 C CA . HIS A 1 84 ? -0.988 -2.433 -9.092 1.00 95.19 84 HIS A CA 1
ATOM 646 C C . HIS A 1 84 ? -0.895 -3.954 -9.218 1.00 95.19 84 HIS A C 1
ATOM 648 O O . HIS A 1 84 ? -1.240 -4.659 -8.271 1.00 95.19 84 HIS A O 1
ATOM 654 N N . LEU A 1 85 ? -0.325 -4.447 -10.321 1.00 95.44 85 LEU A N 1
ATOM 655 C CA . LEU A 1 85 ? -0.089 -5.874 -10.536 1.00 95.44 85 LEU A CA 1
ATOM 656 C C . LEU A 1 85 ? 0.749 -6.487 -9.406 1.00 95.44 85 LEU A C 1
ATOM 658 O O . LEU A 1 85 ? 0.444 -7.574 -8.930 1.00 95.44 85 LEU A O 1
ATOM 662 N N . GLY A 1 86 ? 1.787 -5.787 -8.938 1.00 95.75 86 GLY A N 1
ATOM 663 C CA . GLY A 1 86 ? 2.588 -6.238 -7.800 1.00 95.75 86 GLY A CA 1
ATOM 664 C C . GLY A 1 86 ? 1.761 -6.404 -6.525 1.00 95.75 86 GLY A C 1
ATOM 665 O O . GLY A 1 86 ? 1.923 -7.395 -5.821 1.00 95.75 86 GLY A O 1
ATOM 666 N N . MET A 1 87 ? 0.841 -5.478 -6.238 1.00 96.81 87 MET A N 1
ATOM 667 C CA . MET A 1 87 ? -0.071 -5.593 -5.092 1.00 96.81 87 MET A CA 1
ATOM 668 C C . MET A 1 87 ? -1.086 -6.730 -5.256 1.00 96.81 87 MET A C 1
ATOM 670 O O . MET A 1 87 ? -1.377 -7.414 -4.277 1.00 96.81 87 MET A O 1
ATOM 674 N N . GLU A 1 88 ? -1.586 -6.977 -6.469 1.00 97.94 88 GLU A N 1
ATOM 675 C CA . GLU A 1 88 ? -2.461 -8.120 -6.767 1.00 97.94 88 GLU A CA 1
ATOM 676 C C . GLU A 1 88 ? -1.732 -9.463 -6.582 1.00 97.94 88 GLU A C 1
ATOM 678 O O . GLU A 1 88 ? -2.263 -10.388 -5.958 1.00 97.94 88 GLU A O 1
ATOM 683 N N . GLU A 1 89 ? -0.490 -9.564 -7.064 1.00 98.31 89 GLU A N 1
ATOM 684 C CA . GLU A 1 89 ? 0.366 -10.742 -6.892 1.00 98.31 89 GLU A CA 1
ATOM 685 C C . GLU A 1 89 ? 0.694 -10.979 -5.404 1.00 98.31 89 GLU A C 1
ATOM 687 O O . GLU A 1 89 ? 0.609 -12.115 -4.932 1.00 98.31 89 GLU A O 1
ATOM 692 N N . ILE A 1 90 ? 0.980 -9.916 -4.636 1.00 98.44 90 ILE A N 1
ATOM 693 C CA . ILE A 1 90 ? 1.143 -9.989 -3.173 1.00 98.44 90 ILE A CA 1
ATOM 694 C C . ILE A 1 90 ? -0.144 -10.491 -2.513 1.00 98.44 90 ILE A C 1
ATOM 696 O O . ILE A 1 90 ? -0.082 -11.430 -1.721 1.00 98.44 90 ILE A O 1
ATOM 700 N N .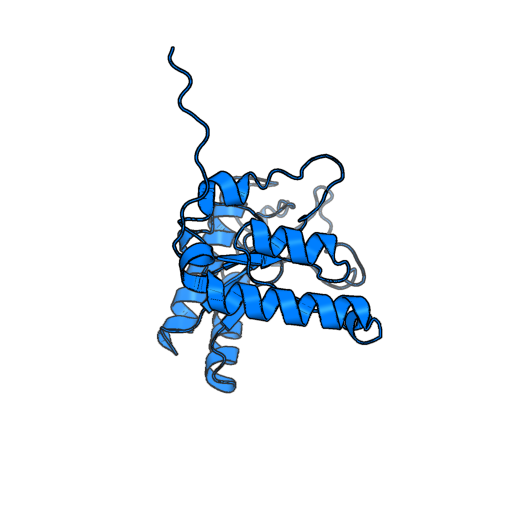 GLY A 1 91 ? -1.300 -9.904 -2.844 1.00 98.31 91 GLY A N 1
ATOM 701 C CA . GLY A 1 91 ? -2.612 -10.309 -2.325 1.00 98.31 91 GLY A CA 1
ATOM 702 C C . GLY A 1 91 ? -2.893 -11.784 -2.567 1.00 98.31 91 GLY A C 1
ATOM 703 O O . GLY A 1 91 ? -3.171 -12.528 -1.630 1.00 98.31 91 GLY A O 1
ATOM 704 N N . THR A 1 92 ? -2.701 -12.231 -3.807 1.00 98.56 92 THR A N 1
ATOM 705 C CA . THR A 1 92 ? -2.851 -13.638 -4.193 1.00 98.56 92 THR A CA 1
ATOM 706 C C . THR A 1 92 ? -1.964 -14.552 -3.348 1.00 98.56 92 THR A C 1
ATOM 708 O O . THR A 1 92 ? -2.434 -15.578 -2.854 1.00 98.56 92 THR A O 1
ATOM 711 N N . ALA A 1 93 ? -0.694 -14.184 -3.156 1.00 98.62 93 ALA A N 1
ATOM 712 C CA . ALA A 1 93 ? 0.256 -14.990 -2.397 1.00 98.62 93 ALA A CA 1
ATOM 713 C C . ALA A 1 93 ? -0.108 -15.076 -0.905 1.00 98.62 93 ALA A C 1
ATOM 715 O O . ALA A 1 93 ? -0.119 -16.171 -0.343 1.00 98.62 93 ALA A O 1
ATOM 716 N N . VAL A 1 94 ? -0.458 -13.955 -0.263 1.00 98.69 94 VAL A N 1
ATOM 717 C CA . VAL A 1 94 ? -0.791 -13.952 1.172 1.00 98.69 94 VAL A CA 1
ATOM 718 C C . VAL A 1 94 ? -2.144 -14.602 1.459 1.00 98.69 94 VAL A C 1
ATOM 720 O O . VAL A 1 94 ? -2.271 -15.345 2.431 1.00 98.69 94 VAL A O 1
ATOM 723 N N . HIS A 1 95 ? -3.146 -14.393 0.600 1.00 98.56 95 HIS A N 1
ATOM 724 C CA . HIS A 1 95 ? -4.495 -14.938 0.795 1.00 98.56 95 HIS A CA 1
ATOM 725 C C . HIS A 1 95 ? -4.589 -16.434 0.508 1.00 98.56 95 HIS A C 1
ATOM 727 O O . HIS A 1 95 ? -5.510 -17.089 0.993 1.00 98.56 95 HIS A O 1
ATOM 733 N N . ALA A 1 96 ? -3.625 -16.996 -0.226 1.00 98.50 96 ALA A N 1
ATOM 734 C CA . ALA A 1 96 ? -3.477 -18.443 -0.353 1.00 98.50 96 ALA A CA 1
ATOM 735 C C . ALA A 1 96 ? -3.093 -19.115 0.980 1.00 98.50 96 ALA A C 1
ATOM 737 O O . ALA A 1 96 ? -3.413 -20.287 1.182 1.00 98.50 96 ALA A O 1
ATOM 738 N N . ILE A 1 97 ? -2.426 -18.383 1.879 1.00 98.44 97 ILE A N 1
ATOM 739 C CA . ILE A 1 97 ? -2.054 -18.849 3.221 1.00 98.44 97 ILE A CA 1
ATOM 740 C C . ILE A 1 97 ? -3.177 -18.541 4.212 1.00 98.44 97 ILE A C 1
ATOM 742 O O . ILE A 1 97 ? -3.624 -19.426 4.943 1.00 98.44 97 ILE A O 1
ATOM 746 N N . ASP A 1 98 ? -3.638 -17.291 4.232 1.00 98.38 98 ASP A N 1
ATOM 747 C CA . ASP A 1 98 ? -4.694 -16.826 5.125 1.00 98.38 98 ASP A CA 1
ATOM 748 C C . ASP A 1 98 ? -5.554 -15.754 4.428 1.00 98.38 98 ASP A C 1
ATOM 750 O O . ASP A 1 98 ? -5.082 -14.633 4.205 1.00 98.38 98 ASP A O 1
ATOM 754 N N . PRO A 1 99 ? -6.819 -16.065 4.084 1.00 97.75 99 PRO A N 1
ATOM 755 C CA . PRO A 1 99 ? -7.687 -15.152 3.342 1.00 97.75 99 PRO A CA 1
ATOM 756 C C . PRO A 1 99 ? -8.090 -13.900 4.136 1.00 97.75 99 PRO A C 1
ATOM 758 O O . PRO A 1 99 ? -8.608 -12.960 3.539 1.00 97.75 99 PRO A O 1
ATOM 761 N N . ASP A 1 100 ? -7.852 -13.860 5.451 1.00 97.31 100 ASP A N 1
ATOM 762 C CA . ASP A 1 100 ? -8.214 -12.725 6.309 1.00 97.31 100 ASP A CA 1
ATOM 763 C C . ASP A 1 100 ? -7.072 -11.698 6.470 1.00 97.31 100 ASP A C 1
ATOM 765 O O . ASP A 1 100 ? -7.210 -10.724 7.218 1.00 97.31 100 ASP A O 1
ATOM 769 N N . VAL A 1 101 ? -5.923 -11.893 5.809 1.00 98.19 101 VAL A N 1
ATOM 770 C CA . VAL A 1 101 ? -4.789 -10.956 5.888 1.00 98.19 101 VAL A CA 1
ATOM 771 C C . VAL A 1 101 ? -5.127 -9.631 5.208 1.00 98.19 101 VAL A C 1
ATOM 773 O O . VAL A 1 101 ? -5.452 -9.573 4.022 1.00 98.19 101 VAL A O 1
ATOM 776 N N . MET A 1 102 ? -4.973 -8.531 5.945 1.00 96.38 102 MET A N 1
ATOM 777 C CA . MET A 1 102 ? -5.176 -7.183 5.421 1.00 96.38 102 MET A CA 1
ATOM 778 C C . MET A 1 102 ? -3.902 -6.613 4.793 1.00 96.38 102 MET A C 1
ATOM 780 O O . MET A 1 102 ? -2.858 -6.527 5.436 1.00 96.38 102 MET A O 1
ATOM 784 N N . LEU A 1 103 ? -4.008 -6.105 3.570 1.00 96.50 103 LEU A N 1
ATOM 785 C CA . LEU A 1 103 ? -2.936 -5.341 2.930 1.00 96.50 103 LEU A CA 1
ATOM 786 C C . LEU A 1 103 ? -3.140 -3.840 3.120 1.00 96.50 103 LEU A C 1
ATOM 788 O O . LEU A 1 103 ? -4.206 -3.308 2.813 1.00 96.50 103 LEU A O 1
ATOM 792 N N . TRP A 1 104 ? -2.114 -3.154 3.600 1.00 94.12 104 TRP A N 1
ATOM 793 C CA . TRP A 1 104 ? -2.089 -1.707 3.765 1.00 94.12 104 TRP A CA 1
ATOM 794 C C . TRP A 1 104 ? -0.998 -1.094 2.895 1.00 94.12 104 TRP A C 1
ATOM 796 O O . TRP A 1 104 ? 0.051 -1.701 2.721 1.00 94.12 104 TRP A O 1
ATOM 806 N N . GLY A 1 105 ? -1.232 0.112 2.383 1.00 92.19 105 GLY A N 1
ATOM 807 C CA . GLY A 1 105 ? -0.232 0.879 1.632 1.00 92.19 105 GLY A CA 1
ATOM 808 C C . GLY A 1 105 ? -0.117 2.322 2.111 1.00 92.19 105 GLY A C 1
ATOM 809 O O . GLY A 1 105 ? -0.683 2.705 3.140 1.00 92.19 105 GLY A O 1
ATOM 810 N N . GLU A 1 106 ? 0.569 3.149 1.340 1.00 88.81 106 GLU A N 1
ATOM 811 C CA . GLU A 1 106 ? 0.788 4.562 1.627 1.00 88.81 106 GLU A CA 1
ATOM 812 C C . GLU A 1 106 ? -0.009 5.487 0.695 1.00 88.81 106 GLU A C 1
ATOM 814 O O . GLU A 1 106 ? -0.341 5.159 -0.443 1.00 88.81 106 GLU A O 1
ATOM 819 N N . GLY A 1 107 ? -0.313 6.685 1.187 1.00 85.06 107 GLY A N 1
ATOM 820 C CA . GLY A 1 107 ? -0.788 7.807 0.393 1.00 85.06 107 GLY A CA 1
ATOM 821 C C . GLY A 1 107 ? -2.281 7.780 0.076 1.00 85.06 107 GLY A C 1
ATOM 822 O O . GLY A 1 107 ? -3.070 6.998 0.609 1.00 85.06 107 GLY A O 1
ATOM 823 N N . CYS A 1 108 ? -2.677 8.706 -0.796 1.00 83.38 108 CYS A N 1
ATOM 824 C CA . CYS A 1 108 ? -4.067 8.955 -1.180 1.00 83.38 108 CYS A CA 1
ATOM 825 C C . CYS A 1 108 ? -4.253 8.861 -2.698 1.00 83.38 108 CYS A C 1
ATOM 827 O O . CYS A 1 108 ? -4.825 9.761 -3.311 1.00 83.38 108 CYS A O 1
ATOM 829 N N . ALA A 1 109 ? -3.747 7.786 -3.307 1.00 86.69 109 ALA A N 1
ATOM 830 C CA . ALA A 1 109 ? -3.976 7.496 -4.719 1.00 86.69 109 ALA A CA 1
ATOM 831 C C . ALA A 1 109 ? -5.064 6.423 -4.891 1.00 86.69 109 ALA A C 1
ATOM 833 O O . ALA A 1 109 ? -5.121 5.447 -4.140 1.00 86.69 109 ALA A O 1
ATOM 834 N N . GLU A 1 110 ? -5.943 6.613 -5.871 1.00 90.50 110 GLU A N 1
ATOM 835 C CA . GLU A 1 110 ? -7.144 5.787 -6.065 1.00 90.50 110 GLU A CA 1
ATOM 836 C C . GLU A 1 110 ? -6.876 4.442 -6.751 1.00 90.50 110 GLU A C 1
ATOM 838 O O . GLU A 1 110 ? -7.605 3.487 -6.521 1.00 90.50 110 GLU A O 1
ATOM 843 N N . PHE A 1 111 ? -5.813 4.344 -7.554 1.00 92.19 111 PHE A N 1
ATOM 844 C CA . PHE A 1 111 ? -5.583 3.206 -8.454 1.00 92.19 111 PHE A CA 1
ATOM 845 C C . PHE A 1 111 ? -5.444 1.850 -7.756 1.00 92.19 111 PHE A C 1
ATOM 847 O O . PHE A 1 111 ? -5.610 0.834 -8.404 1.00 92.19 111 PHE A O 1
ATOM 854 N N . SER A 1 112 ? -5.108 1.836 -6.467 1.00 92.50 112 SER A N 1
ATOM 855 C CA . SER A 1 112 ? -4.917 0.624 -5.659 1.00 92.50 112 SER A CA 1
ATOM 856 C C . SER A 1 112 ? -6.011 0.427 -4.611 1.00 92.50 112 SER A C 1
ATOM 858 O O . SER A 1 112 ? -5.840 -0.326 -3.651 1.00 92.50 112 SER A O 1
ATOM 860 N N . MET A 1 113 ? -7.135 1.131 -4.779 1.00 91.94 113 MET A N 1
ATOM 861 C CA . MET A 1 113 ? -8.311 1.016 -3.920 1.00 91.94 113 MET A CA 1
ATOM 862 C C . MET A 1 113 ? -9.150 -0.253 -4.152 1.00 91.94 113 MET A C 1
ATOM 864 O O . MET A 1 113 ? -10.240 -0.410 -3.619 1.00 91.94 113 MET A O 1
ATOM 868 N N . ASP A 1 114 ? -8.712 -1.150 -5.007 1.00 93.88 114 ASP A N 1
ATOM 869 C CA . ASP A 1 114 ? -9.368 -2.421 -5.295 1.00 93.88 114 ASP A CA 1
ATOM 870 C C . ASP A 1 114 ? -8.561 -3.610 -4.757 1.00 93.88 114 ASP A C 1
ATOM 872 O O . ASP A 1 114 ? -9.135 -4.659 -4.478 1.00 93.88 114 ASP A O 1
ATOM 876 N N . VAL A 1 115 ? -7.251 -3.427 -4.560 1.00 94.56 115 VAL A N 1
ATOM 877 C CA . VAL A 1 115 ? -6.312 -4.472 -4.112 1.00 94.56 115 VAL A CA 1
ATOM 878 C C . VAL A 1 115 ? -5.851 -4.320 -2.658 1.00 94.56 115 VAL A C 1
ATOM 880 O O . VAL A 1 115 ? -5.445 -5.295 -2.027 1.00 94.56 115 VAL A O 1
ATOM 883 N N . LEU A 1 116 ? -5.913 -3.115 -2.088 1.00 94.75 116 LEU A N 1
ATOM 884 C CA . LEU A 1 116 ? -5.561 -2.865 -0.685 1.00 94.75 116 LEU A CA 1
ATOM 885 C C . LEU A 1 116 ? -6.807 -2.858 0.227 1.00 94.75 116 LEU A C 1
ATOM 887 O O . LEU A 1 116 ? -7.944 -2.867 -0.228 1.00 94.75 116 LEU A O 1
ATOM 891 N N . HIS A 1 117 ? -6.601 -2.849 1.542 1.00 93.12 117 HIS A N 1
ATOM 892 C CA . HIS A 1 117 ? -7.666 -2.751 2.554 1.00 93.12 117 HIS A CA 1
ATOM 893 C C . HIS A 1 117 ? -7.666 -1.403 3.280 1.00 93.12 117 HIS A C 1
ATOM 895 O O . HIS A 1 117 ? -8.669 -0.990 3.868 1.00 93.12 117 HIS A O 1
ATOM 901 N N . GLY A 1 118 ? -6.527 -0.719 3.277 1.00 90.50 118 GLY A N 1
ATOM 902 C CA . GLY A 1 118 ? -6.393 0.586 3.889 1.00 90.50 118 GLY A CA 1
ATOM 903 C C . GLY A 1 118 ? -5.087 1.258 3.513 1.00 90.50 118 GLY A C 1
ATOM 904 O O . GLY A 1 118 ? -4.195 0.642 2.929 1.00 90.50 118 GLY A O 1
ATOM 905 N N . LYS A 1 119 ? -4.977 2.549 3.824 1.00 88.69 119 LYS A N 1
ATOM 906 C CA . LYS A 1 119 ? -3.736 3.299 3.611 1.00 88.69 119 LYS A CA 1
ATOM 907 C C . LYS A 1 119 ? -3.404 4.222 4.766 1.00 88.69 119 LYS A C 1
ATOM 909 O O . LYS A 1 119 ? -4.299 4.741 5.442 1.00 88.69 119 LYS A O 1
ATOM 914 N N . ILE A 1 120 ? -2.112 4.457 4.962 1.00 85.75 120 ILE A N 1
ATOM 915 C CA . ILE A 1 120 ? -1.645 5.593 5.750 1.00 85.75 120 ILE A CA 1
ATOM 916 C C . ILE A 1 120 ? -1.779 6.850 4.893 1.00 85.75 120 ILE A C 1
ATOM 918 O O . ILE A 1 120 ? -1.149 6.985 3.849 1.00 85.75 120 ILE A O 1
ATOM 922 N N . MET A 1 121 ? -2.576 7.802 5.361 1.00 80.19 121 MET A N 1
ATOM 923 C CA . MET A 1 121 ? -2.692 9.123 4.765 1.00 80.19 121 MET A CA 1
ATOM 924 C C . MET A 1 121 ? -1.557 10.012 5.269 1.00 80.19 121 MET A C 1
ATOM 926 O O . MET A 1 121 ? -1.635 10.647 6.326 1.00 80.19 121 MET A O 1
ATOM 930 N N . SER A 1 122 ? -0.485 10.050 4.485 1.00 66.81 122 SER A N 1
ATOM 931 C CA . SER A 1 122 ? 0.539 11.085 4.559 1.00 66.81 122 SER A CA 1
ATOM 932 C C . SER A 1 122 ? -0.091 12.425 4.125 1.00 66.81 122 SER A C 1
ATOM 934 O O . SER A 1 122 ? -0.867 12.450 3.178 1.00 66.81 122 SER A O 1
ATOM 936 N N . TYR A 1 123 ? 0.204 13.534 4.821 1.00 61.03 123 TYR A N 1
ATOM 937 C CA . TYR A 1 123 ? -0.272 14.913 4.522 1.00 61.03 123 TYR A CA 1
ATOM 938 C C . TYR A 1 123 ? -1.677 15.306 5.023 1.00 61.03 123 TYR A C 1
ATOM 940 O O . TYR A 1 123 ? -2.452 15.970 4.338 1.00 61.03 123 TYR A O 1
ATOM 948 N N . THR A 1 124 ? -1.963 14.974 6.278 1.00 56.12 124 THR A N 1
ATOM 949 C CA . THR A 1 124 ? -3.216 15.268 6.995 1.00 56.12 124 THR A CA 1
ATOM 950 C C . THR A 1 124 ? -3.508 16.762 7.194 1.00 56.12 124 THR A C 1
ATOM 952 O O . THR A 1 124 ? -4.667 17.163 7.244 1.00 56.12 124 THR A O 1
ATOM 955 N N . LEU A 1 125 ? -2.482 17.616 7.302 1.00 56.16 125 LEU A N 1
ATOM 956 C CA . LEU A 1 125 ? -2.657 19.025 7.667 1.00 56.16 125 LEU A CA 1
ATOM 957 C C . LEU A 1 125 ? -1.658 19.939 6.943 1.00 56.16 125 LEU A C 1
ATOM 959 O O . LEU A 1 125 ? -0.583 20.252 7.452 1.00 56.16 125 LEU A O 1
ATOM 963 N N . TYR A 1 126 ? -2.031 20.447 5.767 1.00 52.47 126 TYR A N 1
ATOM 964 C CA . TYR A 1 126 ? -1.385 21.638 5.207 1.00 52.47 126 TYR A CA 1
ATOM 965 C C . TYR A 1 126 ? -2.212 22.873 5.574 1.00 52.47 126 TYR A C 1
ATOM 967 O O . TYR 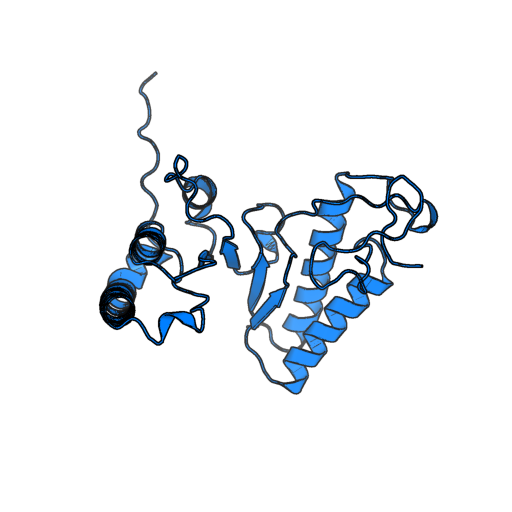A 1 126 ? -3.437 22.835 5.487 1.00 52.47 126 TYR A O 1
ATOM 975 N N . LYS A 1 127 ? -1.559 23.992 5.935 1.00 52.34 127 LYS A N 1
ATOM 976 C CA . LYS A 1 127 ? -2.147 25.247 6.479 1.00 52.34 127 LYS A CA 1
ATOM 977 C C . LYS A 1 127 ? -3.303 25.890 5.673 1.00 52.34 127 LYS A C 1
ATOM 979 O O . LYS A 1 127 ? -3.794 26.945 6.066 1.00 52.34 127 LYS A O 1
ATOM 984 N N . ARG A 1 128 ? -3.727 25.308 4.548 1.00 47.31 128 ARG A N 1
ATOM 985 C CA . ARG A 1 128 ? -4.824 25.772 3.679 1.00 47.31 128 ARG A CA 1
ATOM 986 C C . ARG A 1 128 ? -5.730 24.663 3.126 1.00 47.31 128 ARG A C 1
ATOM 988 O O . ARG A 1 128 ? -6.704 24.983 2.454 1.00 47.31 128 ARG A O 1
ATOM 995 N N . PHE A 1 129 ? -5.442 23.394 3.412 1.00 52.84 129 PHE A N 1
ATOM 996 C CA . PHE A 1 129 ? -6.216 22.247 2.935 1.00 52.84 129 PHE A CA 1
ATOM 997 C C . PHE A 1 129 ? -6.722 21.457 4.142 1.00 52.84 129 PHE A C 1
ATOM 999 O O . PHE A 1 129 ? -6.214 20.396 4.472 1.00 52.84 129 PHE A O 1
ATOM 1006 N N . THR A 1 130 ? -7.700 22.025 4.851 1.00 57.41 130 THR A N 1
ATOM 1007 C CA . THR A 1 130 ? -8.442 21.320 5.913 1.00 57.41 130 THR A CA 1
ATOM 1008 C C . THR A 1 130 ? -9.557 20.441 5.352 1.00 57.41 130 THR A C 1
ATOM 1010 O O . THR A 1 130 ? -10.101 19.609 6.073 1.00 57.41 130 THR A O 1
ATOM 1013 N N . ASN A 1 131 ? -9.907 20.630 4.076 1.00 59.69 131 ASN A N 1
ATOM 1014 C CA . ASN A 1 131 ? -10.840 19.764 3.371 1.00 59.69 131 ASN A CA 1
ATOM 1015 C C . ASN A 1 131 ? -10.103 18.471 3.010 1.00 59.69 131 ASN A C 1
ATOM 1017 O O . ASN A 1 131 ? -9.047 18.575 2.389 1.00 59.69 131 ASN A O 1
ATOM 1021 N N . PRO A 1 132 ? -10.629 17.287 3.355 1.00 73.62 132 PRO A N 1
ATOM 1022 C CA . PRO A 1 132 ? -10.038 16.012 2.969 1.00 73.62 132 PRO A CA 1
ATOM 1023 C C . PRO A 1 132 ? -10.629 15.569 1.617 1.00 73.62 132 PRO A C 1
ATOM 1025 O O . PRO A 1 132 ? -11.611 14.832 1.624 1.00 73.62 132 PRO A O 1
ATOM 1028 N N . PRO A 1 133 ? -10.127 16.010 0.442 1.00 76.94 133 PRO A N 1
ATOM 1029 C CA . PRO A 1 133 ? -10.764 15.697 -0.841 1.00 76.94 133 PRO A CA 1
ATOM 1030 C C . PRO A 1 133 ? -10.882 14.189 -1.064 1.00 76.94 133 PRO A C 1
ATOM 1032 O O . PRO A 1 133 ? -11.925 13.720 -1.507 1.00 76.94 133 PRO A O 1
ATOM 1035 N N . PHE A 1 134 ? -9.853 13.432 -0.674 1.00 80.94 134 PHE A N 1
ATOM 1036 C CA . PHE A 1 134 ? -9.858 11.981 -0.786 1.00 80.94 134 PHE A CA 1
ATOM 1037 C C . PHE A 1 134 ? -10.983 11.363 0.053 1.00 80.94 134 PHE A C 1
ATOM 1039 O O . PHE A 1 134 ? -11.855 10.697 -0.492 1.00 80.94 134 PHE A O 1
ATOM 1046 N N . SER A 1 135 ? -11.054 11.662 1.355 1.00 80.31 135 SER A N 1
ATOM 1047 C CA . SER A 1 135 ? -12.133 11.157 2.218 1.00 80.31 135 SER A CA 1
ATOM 1048 C C . SER A 1 135 ? -13.511 11.707 1.819 1.00 80.31 135 SER A C 1
ATOM 1050 O O . SER A 1 135 ? -14.506 11.001 1.918 1.00 80.31 135 SER A O 1
ATOM 1052 N N . ALA A 1 136 ? -13.613 12.933 1.304 1.00 80.19 136 ALA A N 1
ATOM 1053 C CA . ALA A 1 136 ? -14.883 13.494 0.837 1.00 80.19 136 ALA A CA 1
ATOM 1054 C C . ALA A 1 136 ? -15.492 12.694 -0.330 1.00 80.19 136 ALA A C 1
ATOM 1056 O O . ALA A 1 136 ? -16.718 12.613 -0.452 1.00 80.19 136 ALA A O 1
ATOM 1057 N N . VAL A 1 137 ? -14.650 12.090 -1.172 1.00 83.25 137 VAL A N 1
ATOM 1058 C CA . VAL A 1 137 ? -15.079 11.210 -2.265 1.00 83.25 137 VAL A CA 1
ATOM 1059 C C . VAL A 1 137 ? -15.233 9.770 -1.763 1.00 83.25 137 VAL A C 1
ATOM 1061 O O . VAL A 1 137 ? -16.299 9.175 -1.942 1.00 83.25 137 VAL A O 1
ATOM 1064 N N . TYR A 1 138 ? -14.212 9.258 -1.072 1.00 84.88 138 TYR A N 1
ATOM 1065 C CA . TYR A 1 138 ? -13.962 7.829 -0.877 1.00 84.88 138 TYR A CA 1
ATOM 1066 C C . TYR A 1 138 ? -14.205 7.283 0.538 1.00 84.88 138 TYR A C 1
ATOM 1068 O O . TYR A 1 138 ? -14.025 6.088 0.746 1.00 84.88 138 TYR A O 1
ATOM 1076 N N . HIS A 1 139 ? -14.651 8.096 1.503 1.00 82.69 139 HIS A N 1
ATOM 1077 C CA . HIS A 1 139 ? -14.895 7.633 2.882 1.00 82.69 139 HIS A CA 1
ATOM 1078 C C . HIS A 1 139 ? -15.816 6.406 2.962 1.00 82.69 139 HIS A C 1
ATOM 1080 O O . HIS A 1 139 ? -15.570 5.499 3.745 1.00 82.69 139 HIS A O 1
ATOM 1086 N N . ASP A 1 140 ? -16.845 6.347 2.115 1.00 82.44 140 ASP A N 1
ATOM 1087 C CA . ASP A 1 140 ? -17.818 5.246 2.119 1.00 82.44 140 ASP A CA 1
ATOM 1088 C C . ASP A 1 140 ? -17.246 3.929 1.550 1.00 82.44 140 ASP A C 1
ATOM 1090 O O . ASP A 1 140 ? -17.903 2.893 1.620 1.00 82.44 140 ASP A O 1
ATOM 1094 N N . TYR A 1 141 ? -16.050 3.974 0.958 1.00 80.62 141 TYR A N 1
ATOM 1095 C CA . TYR A 1 141 ? -15.438 2.864 0.229 1.00 80.62 141 TYR A CA 1
ATOM 1096 C C . TYR A 1 141 ? -14.130 2.382 0.855 1.00 80.62 141 TYR A C 1
ATOM 1098 O O . TYR A 1 141 ? -13.614 1.354 0.428 1.00 80.62 141 TYR A O 1
ATOM 1106 N N . TRP A 1 142 ? -13.559 3.113 1.819 1.00 81.06 142 TRP A N 1
ATOM 1107 C CA . TRP A 1 142 ? -12.168 2.892 2.205 1.00 81.06 142 TRP A CA 1
ATOM 1108 C C . TRP A 1 142 ? -11.846 3.255 3.651 1.00 81.06 142 TRP A C 1
ATOM 1110 O O . TRP A 1 142 ? -12.328 4.255 4.180 1.00 81.06 142 TRP A O 1
ATOM 1120 N N . SER A 1 143 ? -10.944 2.483 4.262 1.00 81.19 143 SER A N 1
ATOM 1121 C CA . SER A 1 143 ? -10.373 2.782 5.578 1.00 81.19 143 SER A CA 1
ATOM 1122 C C . SER A 1 143 ? -9.012 3.464 5.451 1.00 81.19 143 SER A C 1
ATOM 1124 O O . SER A 1 143 ? -8.148 3.042 4.689 1.00 81.19 143 SER A O 1
ATOM 1126 N N . PHE A 1 144 ? -8.777 4.508 6.237 1.00 83.50 144 PHE A N 1
ATOM 1127 C CA . PHE A 1 144 ? -7.486 5.195 6.284 1.00 83.50 144 PHE A CA 1
ATOM 1128 C C . PHE A 1 144 ? -7.062 5.456 7.723 1.00 83.50 144 PHE A C 1
ATOM 1130 O O . PHE A 1 144 ? -7.897 5.590 8.618 1.00 83.50 144 PHE A O 1
ATOM 1137 N N . THR A 1 145 ? -5.753 5.543 7.934 1.00 83.31 145 THR A N 1
ATOM 1138 C CA . THR A 1 145 ? -5.142 5.997 9.188 1.00 83.31 145 THR A CA 1
ATOM 1139 C C . THR A 1 145 ? -4.320 7.258 8.942 1.00 83.31 145 THR A C 1
ATOM 1141 O O . THR A 1 145 ? -3.818 7.467 7.842 1.00 83.31 145 THR A O 1
ATOM 1144 N N . GLY A 1 146 ? -4.163 8.105 9.958 1.00 77.31 146 GLY A N 1
ATOM 1145 C CA . GLY A 1 146 ? -3.233 9.237 9.902 1.00 77.31 146 GLY A CA 1
ATOM 1146 C C . GLY A 1 146 ? -1.762 8.824 9.987 1.00 77.31 146 GLY A C 1
ATOM 1147 O O . GLY A 1 146 ? -1.450 7.721 10.443 1.00 77.31 146 GLY A O 1
ATOM 1148 N N . ARG A 1 147 ? -0.866 9.724 9.554 1.00 68.62 147 ARG A N 1
ATOM 1149 C CA . ARG A 1 147 ? 0.596 9.549 9.636 1.00 68.62 147 ARG A CA 1
ATOM 1150 C C . ARG A 1 147 ? 1.179 9.968 10.989 1.00 68.62 147 ARG A C 1
ATOM 1152 O O . ARG A 1 147 ? 2.077 9.286 11.466 1.00 68.62 147 ARG A O 1
ATOM 1159 N N . ASN A 1 148 ? 0.707 11.063 11.590 1.00 64.50 148 ASN A N 1
ATOM 1160 C CA . ASN A 1 148 ? 1.238 11.588 12.847 1.00 64.50 148 ASN A CA 1
ATOM 1161 C C . ASN A 1 148 ? 0.104 11.809 13.863 1.00 64.50 148 ASN A C 1
ATOM 1163 O O . ASN A 1 148 ? -1.017 12.163 13.524 1.00 64.50 148 ASN A O 1
ATOM 1167 N N . THR A 1 149 ? 0.381 11.593 15.143 1.00 60.38 149 THR A N 1
ATOM 1168 C CA . THR A 1 149 ? -0.556 11.902 16.241 1.00 60.38 149 THR A CA 1
ATOM 1169 C C . THR A 1 149 ? 0.151 12.701 17.334 1.00 60.38 149 THR A C 1
ATOM 1171 O O . THR A 1 149 ? -0.084 12.521 18.523 1.00 60.38 149 THR A O 1
ATOM 1174 N N . ALA A 1 150 ? 1.063 13.588 16.927 1.00 59.78 150 ALA A N 1
ATOM 1175 C CA . ALA A 1 150 ? 1.919 14.343 17.843 1.00 59.78 150 ALA A CA 1
ATOM 1176 C C . ALA A 1 150 ? 1.300 15.665 18.334 1.00 59.78 150 ALA A C 1
ATOM 1178 O O . ALA A 1 150 ? 1.921 16.352 19.141 1.00 59.78 150 ALA A O 1
ATOM 1179 N N . ILE A 1 151 ? 0.109 16.037 17.848 1.00 72.19 151 ILE A N 1
ATOM 1180 C CA . ILE A 1 151 ? -0.638 17.226 18.284 1.00 72.19 151 ILE A CA 1
ATOM 1181 C C . ILE A 1 151 ? -2.145 16.939 18.326 1.00 72.19 151 ILE A C 1
ATOM 1183 O O . ILE A 1 151 ? -2.674 16.180 17.508 1.00 72.19 151 ILE A O 1
ATOM 1187 N N . GLU A 1 152 ? -2.860 17.586 19.246 1.00 74.25 152 GLU A N 1
ATOM 1188 C CA . GLU A 1 152 ? -4.295 17.389 19.491 1.00 74.25 152 GLU A CA 1
ATOM 1189 C C . GLU A 1 152 ? -5.138 17.695 18.248 1.00 74.25 152 GLU A C 1
ATOM 1191 O O . GLU A 1 152 ? -6.104 16.993 17.952 1.00 74.25 152 GLU A O 1
ATOM 1196 N N . MET A 1 153 ? -4.743 18.715 17.479 1.00 78.31 153 MET A N 1
ATOM 1197 C CA . MET A 1 153 ? -5.430 19.102 16.245 1.00 78.31 153 MET A CA 1
ATOM 1198 C C . MET A 1 153 ? -5.469 17.961 15.222 1.00 78.31 153 MET A C 1
ATOM 1200 O O . MET A 1 153 ? -6.489 17.772 14.563 1.00 78.31 153 MET A O 1
ATOM 1204 N N . GLU A 1 154 ? -4.383 17.201 15.085 1.00 78.31 154 GLU A N 1
ATOM 1205 C CA . GLU A 1 154 ? -4.303 16.105 14.119 1.00 78.31 154 GLU A CA 1
ATOM 1206 C C . GLU A 1 154 ? -5.160 14.919 14.560 1.00 78.31 154 GLU A C 1
ATOM 1208 O O . GLU A 1 154 ? -5.935 14.391 13.765 1.00 78.31 154 GLU A O 1
ATOM 1213 N N . ILE A 1 155 ? -5.118 14.575 15.851 1.00 81.25 155 ILE A N 1
ATOM 1214 C CA . ILE A 1 155 ? -5.969 13.531 16.437 1.00 81.25 155 ILE A CA 1
ATOM 1215 C C . ILE A 1 155 ? -7.457 13.883 16.258 1.00 81.25 155 ILE A C 1
ATOM 1217 O O . ILE A 1 155 ? -8.248 13.046 15.816 1.00 81.25 155 ILE A O 1
ATOM 1221 N N . GLY A 1 156 ? -7.844 15.127 16.554 1.00 83.31 156 GLY A N 1
ATOM 1222 C CA . GLY A 1 156 ? -9.217 15.599 16.371 1.00 83.31 156 GLY A CA 1
ATOM 1223 C C . GLY A 1 156 ? -9.643 15.631 14.901 1.00 83.31 156 GLY A C 1
ATOM 1224 O O . GLY A 1 156 ? -10.771 15.262 14.576 1.00 83.31 156 GLY A O 1
ATOM 1225 N N . TRP A 1 157 ? -8.740 16.016 13.995 1.00 81.69 157 TRP A N 1
ATOM 1226 C CA . TRP A 1 157 ? -9.004 16.002 12.557 1.00 81.69 157 TRP A CA 1
ATOM 1227 C C . TRP A 1 157 ? -9.250 14.580 12.044 1.00 81.69 157 TRP A C 1
ATOM 1229 O O . TRP A 1 157 ? -10.271 14.357 11.398 1.00 81.69 157 TRP A O 1
ATOM 1239 N N . LEU A 1 158 ? -8.400 13.610 12.409 1.00 83.06 158 LEU A N 1
ATOM 1240 C CA . LEU A 1 158 ? -8.579 12.192 12.068 1.00 83.06 158 LEU A CA 1
ATOM 1241 C C . LEU A 1 158 ? -9.933 11.657 12.543 1.00 83.06 158 LEU A C 1
ATOM 1243 O O . LEU A 1 158 ? -10.621 10.962 11.796 1.00 83.06 158 LEU A O 1
ATOM 1247 N N . PHE A 1 159 ? -10.349 12.036 13.752 1.00 84.94 159 PHE A N 1
ATOM 1248 C CA . PHE A 1 159 ? -11.664 11.684 14.278 1.00 84.94 159 PHE A CA 1
ATOM 1249 C C . PHE A 1 159 ? -12.808 12.247 13.420 1.00 84.94 159 PHE A C 1
ATOM 1251 O O . PHE A 1 159 ? -13.716 11.501 13.057 1.00 84.94 159 PHE A O 1
ATOM 1258 N N . ILE A 1 160 ? -12.758 13.537 13.062 1.00 82.31 160 ILE A N 1
ATOM 1259 C CA . ILE A 1 160 ? -13.807 14.213 12.275 1.00 82.31 160 ILE A CA 1
ATOM 1260 C C . ILE A 1 160 ? -13.985 13.575 10.896 1.00 82.31 160 ILE A C 1
ATOM 1262 O O . ILE A 1 160 ? -15.108 13.486 10.404 1.00 82.31 160 ILE A O 1
ATOM 1266 N N . ILE A 1 161 ? -12.895 13.125 10.278 1.00 81.06 161 ILE A N 1
ATOM 1267 C CA . ILE A 1 161 ? -12.927 12.537 8.936 1.00 81.06 161 ILE A CA 1
ATOM 1268 C C . ILE A 1 161 ? -13.146 11.019 8.945 1.00 81.06 161 ILE A C 1
ATOM 1270 O O . ILE A 1 161 ? -12.967 10.393 7.909 1.00 81.06 161 ILE A O 1
ATOM 1274 N N . GLY A 1 162 ? -13.452 10.415 10.098 1.00 83.12 162 GLY A N 1
ATOM 1275 C CA . GLY A 1 162 ? -13.699 8.973 10.223 1.00 83.12 162 GLY A CA 1
ATOM 1276 C C . GLY A 1 162 ? -12.453 8.079 10.194 1.00 83.12 162 GLY A C 1
ATOM 1277 O O . GLY A 1 162 ? -12.579 6.867 10.404 1.00 83.12 162 GLY A O 1
ATOM 1278 N N . ALA A 1 163 ? -11.253 8.653 10.052 1.00 84.12 163 ALA A N 1
ATOM 1279 C CA . ALA A 1 163 ? -9.989 7.923 10.019 1.00 84.12 163 ALA A CA 1
ATOM 1280 C C . ALA A 1 163 ? -9.757 7.103 11.294 1.00 84.12 163 ALA A C 1
ATOM 1282 O O . ALA A 1 163 ? -10.170 7.470 12.399 1.00 84.12 163 ALA A O 1
ATOM 1283 N N . GLN A 1 164 ? -9.023 6.005 11.154 1.00 83.50 164 GLN A N 1
ATOM 1284 C CA . GLN A 1 164 ? -8.396 5.360 12.293 1.00 83.50 164 GLN A CA 1
ATOM 1285 C C . GLN A 1 164 ? -7.315 6.276 12.879 1.00 83.50 164 GLN A C 1
ATOM 1287 O O . GLN A 1 164 ? -6.577 6.958 12.163 1.00 83.50 164 GLN A O 1
ATOM 1292 N N . ILE A 1 165 ? -7.233 6.279 14.206 1.00 80.25 165 ILE A N 1
ATOM 1293 C CA . ILE A 1 165 ? -6.141 6.922 14.927 1.00 80.25 165 ILE A CA 1
ATOM 1294 C C . ILE A 1 165 ? -5.009 5.902 14.944 1.00 80.25 165 ILE A C 1
ATOM 1296 O O . ILE A 1 165 ? -5.099 4.899 15.648 1.00 80.25 165 ILE A O 1
ATOM 1300 N N . GLY A 1 166 ? -3.985 6.119 14.130 1.00 70.56 166 GLY A N 1
ATOM 1301 C CA . GLY A 1 166 ? -2.852 5.205 14.026 1.00 70.56 166 GLY A CA 1
ATOM 1302 C C . GLY A 1 166 ? -1.519 5.935 13.988 1.00 70.56 166 GLY A C 1
ATOM 1303 O O . GLY A 1 166 ? -1.471 7.162 14.034 1.00 70.56 166 GLY A O 1
ATOM 1304 N N . ARG A 1 167 ? -0.441 5.140 13.967 1.00 72.12 167 ARG A N 1
ATOM 1305 C CA . ARG A 1 167 ? 0.966 5.575 14.024 1.00 72.12 167 ARG A CA 1
ATOM 1306 C C . ARG A 1 167 ? 1.248 6.536 15.190 1.00 72.12 167 ARG A C 1
ATOM 1308 O O . ARG A 1 167 ? 1.589 7.700 15.009 1.00 72.12 167 ARG A O 1
ATOM 1315 N N . LEU A 1 168 ? 1.139 6.005 16.412 1.00 75.62 168 LEU A N 1
ATOM 1316 C CA . LEU A 1 168 ? 1.592 6.698 17.619 1.00 75.62 168 LEU A CA 1
ATOM 1317 C C . LEU A 1 168 ? 3.123 6.805 17.596 1.00 75.62 168 LEU A C 1
ATOM 1319 O O . LEU A 1 168 ? 3.820 5.795 17.688 1.00 75.62 168 LEU A O 1
ATOM 1323 N N . TRP A 1 169 ? 3.654 8.019 17.442 1.00 70.38 169 TRP A N 1
ATOM 1324 C CA . TRP A 1 169 ? 5.101 8.232 17.455 1.00 70.38 169 TRP A CA 1
ATOM 1325 C C . TRP A 1 169 ? 5.653 8.076 18.881 1.00 70.38 169 TRP A C 1
ATOM 1327 O O . TRP A 1 169 ? 5.003 8.541 19.821 1.00 70.38 169 TRP A O 1
ATOM 1337 N N . PRO A 1 170 ? 6.865 7.517 19.078 1.00 65.56 170 PRO A N 1
ATOM 1338 C CA . PRO A 1 170 ? 7.450 7.342 20.412 1.00 65.56 170 PRO A CA 1
ATOM 1339 C C . PRO A 1 170 ? 7.511 8.622 21.264 1.00 65.56 170 PRO A C 1
ATOM 1341 O O . PRO A 1 170 ? 7.499 8.546 22.488 1.00 65.56 170 PRO A O 1
ATOM 1344 N N . GLY A 1 171 ? 7.528 9.799 20.628 1.00 64.50 171 GLY A N 1
ATOM 1345 C CA . GLY A 1 171 ? 7.525 11.102 21.303 1.00 64.50 171 GLY A CA 1
ATOM 1346 C C . GLY A 1 171 ? 6.208 11.496 21.989 1.00 64.50 171 GLY A C 1
ATOM 1347 O O . GLY A 1 171 ? 6.175 12.511 22.675 1.00 64.50 171 GLY A O 1
ATOM 1348 N N . ILE A 1 172 ? 5.126 10.724 21.829 1.00 70.31 172 ILE A N 1
ATOM 1349 C CA . ILE A 1 172 ? 3.843 10.967 22.519 1.00 70.31 172 ILE A CA 1
ATOM 1350 C C . ILE A 1 172 ? 3.935 10.636 24.015 1.00 70.31 172 ILE A C 1
ATOM 1352 O O . ILE A 1 172 ? 3.209 11.217 24.820 1.00 70.31 172 ILE A O 1
ATOM 1356 N N . ASN A 1 173 ? 4.849 9.738 24.392 1.00 67.81 173 ASN A N 1
ATOM 1357 C CA . ASN A 1 173 ? 4.901 9.129 25.722 1.00 67.81 173 ASN A CA 1
ATOM 1358 C C . ASN A 1 173 ? 5.175 10.117 26.870 1.00 67.81 173 ASN A C 1
ATOM 1360 O O . ASN A 1 173 ? 4.857 9.803 28.014 1.00 67.81 173 ASN A O 1
ATOM 1364 N N . ASP A 1 174 ? 5.698 11.309 26.574 1.00 79.06 174 ASP A N 1
ATOM 1365 C CA . ASP A 1 174 ? 6.060 12.304 27.590 1.00 79.06 174 ASP A CA 1
ATOM 1366 C C . ASP A 1 174 ? 5.040 13.452 27.719 1.00 79.06 174 ASP A C 1
ATOM 1368 O O . ASP A 1 174 ? 5.206 14.341 28.558 1.00 79.06 174 ASP A O 1
ATOM 1372 N N . ASN A 1 175 ? 3.974 13.467 26.907 1.00 84.44 175 ASN A N 1
ATOM 1373 C CA . ASN A 1 175 ? 2.985 14.545 26.906 1.00 84.44 175 ASN A CA 1
ATOM 1374 C C . ASN A 1 175 ? 1.621 14.075 27.434 1.00 84.44 175 ASN A C 1
ATOM 1376 O O . ASN A 1 175 ? 0.763 13.617 26.678 1.00 84.44 175 ASN A O 1
ATOM 1380 N N . GLN A 1 176 ? 1.399 14.260 28.740 1.00 88.06 176 GLN A N 1
ATOM 1381 C CA . GLN A 1 176 ? 0.161 13.849 29.413 1.00 88.06 176 GLN A CA 1
ATOM 1382 C C . GLN A 1 176 ? -1.103 14.469 28.797 1.00 88.06 176 GLN A C 1
ATOM 1384 O O . GLN A 1 176 ? -2.129 13.803 28.730 1.00 88.06 176 GLN A O 1
ATOM 1389 N N . VAL A 1 177 ? -1.033 15.707 28.292 1.00 87.50 177 VAL A N 1
ATOM 1390 C CA . VAL A 1 177 ? -2.189 16.370 27.661 1.00 87.50 177 VAL A CA 1
ATOM 1391 C C . VAL A 1 177 ? -2.622 15.619 26.401 1.00 87.50 177 VAL A C 1
ATOM 1393 O O . VAL A 1 177 ? -3.811 15.369 26.206 1.00 87.50 177 VAL A O 1
ATOM 1396 N N . ILE A 1 178 ? -1.659 15.197 25.576 1.00 84.25 178 ILE A N 1
ATOM 1397 C CA . ILE A 1 178 ? -1.933 14.405 24.371 1.00 84.25 178 ILE A CA 1
ATOM 1398 C C . ILE A 1 178 ? -2.454 13.016 24.747 1.00 84.25 178 ILE A C 1
ATOM 1400 O O . ILE A 1 178 ? -3.381 12.533 24.103 1.00 84.25 178 ILE A O 1
ATOM 1404 N N . ILE A 1 179 ? -1.909 12.386 25.791 1.00 86.06 179 ILE A N 1
ATOM 1405 C CA . ILE A 1 179 ? -2.356 11.066 26.271 1.00 86.06 179 ILE A CA 1
ATOM 1406 C C . ILE A 1 179 ? -3.809 11.122 26.765 1.00 86.06 179 ILE A C 1
ATOM 1408 O O . ILE A 1 179 ? -4.623 10.267 26.399 1.00 86.06 179 ILE A O 1
ATOM 1412 N N . ASP A 1 180 ? -4.158 12.138 27.554 1.00 90.06 180 ASP A N 1
ATOM 1413 C CA . ASP A 1 180 ? -5.519 12.341 28.055 1.00 90.06 180 ASP A CA 1
ATOM 1414 C C . ASP A 1 180 ? -6.485 12.606 26.891 1.00 90.06 180 ASP A C 1
ATOM 1416 O O . ASP A 1 180 ? -7.554 11.994 26.807 1.00 90.06 180 ASP A O 1
ATOM 1420 N N . TYR A 1 181 ? -6.086 13.456 25.938 1.00 88.88 181 TYR A N 1
ATOM 1421 C CA . TYR A 1 181 ? -6.872 13.737 24.737 1.00 88.88 181 TYR A CA 1
ATOM 1422 C C . TYR A 1 181 ? -7.078 12.485 23.874 1.00 88.88 181 TYR A C 1
ATOM 1424 O O . TYR A 1 181 ? -8.200 12.191 23.458 1.00 88.88 181 TYR A O 1
ATOM 1432 N N . LEU A 1 182 ? -6.015 11.710 23.644 1.00 87.38 182 LEU A N 1
ATOM 1433 C CA . LEU A 1 182 ? -6.057 10.455 22.898 1.00 87.38 182 LEU A CA 1
ATOM 1434 C C . LEU A 1 182 ? -6.992 9.445 23.569 1.00 87.38 182 LEU A C 1
ATOM 1436 O O . LEU A 1 182 ? -7.752 8.772 22.872 1.00 87.38 182 LEU A O 1
ATOM 1440 N N . SER A 1 183 ? -6.981 9.369 24.902 1.00 89.06 183 SER A N 1
ATOM 1441 C CA . SER A 1 183 ? -7.864 8.486 25.672 1.00 89.06 183 SER A CA 1
ATOM 1442 C C . SER A 1 183 ? -9.336 8.838 25.447 1.00 89.06 183 SER A C 1
ATOM 1444 O O . SER A 1 183 ? -10.125 7.971 25.065 1.00 89.06 183 SER A O 1
ATOM 1446 N N . VAL A 1 184 ? -9.689 10.122 25.579 1.00 92.88 184 VAL A N 1
ATOM 1447 C CA . VAL A 1 184 ? -11.057 10.613 25.342 1.00 92.88 184 VAL A CA 1
ATOM 1448 C C . VAL A 1 184 ? -11.493 10.370 23.898 1.00 92.88 184 VAL A C 1
ATOM 1450 O O . VAL A 1 184 ? -12.578 9.844 23.655 1.00 92.88 184 VAL A O 1
ATOM 1453 N N . ILE A 1 185 ? -10.660 10.724 22.917 1.00 90.19 185 ILE A N 1
ATOM 1454 C CA . ILE A 1 185 ? -11.011 10.561 21.501 1.00 90.19 185 ILE A CA 1
ATOM 1455 C C . ILE A 1 185 ? -11.140 9.078 21.127 1.00 90.19 185 ILE A C 1
ATOM 1457 O O . ILE A 1 185 ? -12.020 8.723 20.342 1.00 90.19 185 ILE A O 1
ATOM 1461 N N . THR A 1 186 ? -10.319 8.196 21.699 1.00 88.62 186 THR A N 1
ATOM 1462 C CA . THR A 1 186 ? -10.417 6.747 21.465 1.00 88.62 186 THR A CA 1
ATOM 1463 C C . THR A 1 186 ? -11.723 6.180 22.021 1.00 88.62 186 THR A C 1
ATOM 1465 O O . THR A 1 186 ? -12.397 5.408 21.335 1.00 88.62 186 THR A O 1
ATOM 1468 N N . GLU A 1 187 ? -12.136 6.603 23.220 1.00 92.75 187 GLU A N 1
ATOM 1469 C CA . GLU A 1 187 ? -13.431 6.230 23.799 1.00 92.75 187 GLU A CA 1
ATOM 1470 C C . GLU A 1 187 ? -14.594 6.727 22.929 1.00 92.75 187 GLU A C 1
ATOM 1472 O O . GLU A 1 187 ? -15.465 5.943 22.535 1.00 92.75 187 GLU A O 1
ATOM 1477 N N . LEU A 1 188 ? -14.567 8.005 22.542 1.00 93.12 188 LEU A N 1
ATOM 1478 C CA . LEU A 1 188 ? -15.565 8.592 21.648 1.00 93.12 188 LEU A CA 1
ATOM 1479 C C . LEU A 1 188 ? -15.634 7.855 20.310 1.00 93.12 188 LEU A C 1
ATOM 1481 O O . LEU A 1 188 ? -16.728 7.588 19.814 1.00 93.12 188 LEU A O 1
ATOM 1485 N N . ARG A 1 189 ? -14.488 7.482 19.729 1.00 90.06 189 ARG A N 1
ATOM 1486 C CA . ARG A 1 189 ? -14.437 6.714 18.480 1.00 90.06 189 ARG A CA 1
ATOM 1487 C C . ARG A 1 189 ? -15.043 5.330 18.648 1.00 90.06 189 ARG A C 1
ATOM 1489 O O . ARG A 1 189 ? -15.760 4.892 17.754 1.00 90.06 189 ARG A O 1
ATOM 1496 N N . SER A 1 190 ? -14.790 4.654 19.766 1.00 90.19 190 SER A N 1
ATOM 1497 C CA . SER A 1 190 ? -15.391 3.349 20.059 1.00 90.19 190 SER A CA 1
ATOM 1498 C C . SER A 1 190 ? -16.922 3.440 20.070 1.00 90.19 190 SER A C 1
ATOM 1500 O O . SER A 1 190 ? -17.601 2.695 19.353 1.00 90.19 190 SER A O 1
ATOM 1502 N N . ILE A 1 191 ? -17.462 4.438 20.779 1.00 94.25 191 ILE A N 1
ATOM 1503 C CA . ILE A 1 191 ? -18.904 4.716 20.858 1.00 94.25 191 ILE A CA 1
ATOM 1504 C C . ILE A 1 191 ? -19.475 5.079 19.479 1.00 94.25 191 ILE A C 1
ATOM 1506 O O . ILE A 1 191 ? -20.526 4.576 19.079 1.00 94.25 191 ILE A O 1
ATOM 1510 N N . ALA A 1 192 ? -18.774 5.930 18.730 1.00 91.06 192 ALA A N 1
ATOM 1511 C CA . ALA A 1 192 ? -19.205 6.431 17.430 1.00 91.06 192 ALA A CA 1
ATOM 1512 C C . ALA A 1 192 ? -18.811 5.522 16.252 1.00 91.06 192 ALA A C 1
ATOM 1514 O O . ALA A 1 192 ? -19.062 5.886 15.107 1.00 91.06 192 ALA A O 1
ATOM 1515 N N . SER A 1 193 ? -18.226 4.346 16.491 1.00 87.81 193 SER A N 1
ATOM 1516 C CA . SER A 1 193 ? -17.614 3.494 15.457 1.00 87.81 193 SER A CA 1
ATOM 1517 C C . SER A 1 193 ? -18.553 3.186 14.295 1.00 87.81 193 SER A C 1
ATOM 1519 O O . SER A 1 193 ? -18.163 3.309 13.139 1.00 87.81 193 SER A O 1
ATOM 1521 N N . LYS A 1 194 ? -19.826 2.884 14.573 1.00 88.06 194 LYS A N 1
ATOM 1522 C CA . LYS A 1 194 ? -20.827 2.658 13.520 1.00 88.06 194 LYS A CA 1
ATOM 1523 C C . LYS A 1 194 ? -21.033 3.882 12.629 1.00 88.06 194 LYS A C 1
ATOM 1525 O O . LYS A 1 194 ? -21.167 3.733 11.423 1.00 88.06 194 LYS A O 1
ATOM 1530 N N . TYR A 1 195 ? -21.058 5.074 13.220 1.00 87.56 195 TYR A N 1
ATOM 1531 C CA . TYR A 1 195 ? -21.190 6.325 12.479 1.00 87.56 195 TYR A CA 1
ATOM 1532 C C . TYR A 1 195 ? -19.902 6.665 11.722 1.00 87.56 195 TYR A C 1
ATOM 1534 O O . TYR A 1 195 ? -19.961 7.066 10.571 1.00 87.56 195 TYR A O 1
ATOM 1542 N N . LEU A 1 196 ? -18.738 6.468 12.337 1.00 86.06 196 LEU A N 1
ATOM 1543 C CA . LEU A 1 196 ? -17.454 6.817 11.730 1.00 86.06 196 LEU A CA 1
ATOM 1544 C C . LEU A 1 196 ? -17.019 5.837 10.634 1.00 86.06 196 LEU A C 1
ATOM 1546 O O . LEU A 1 196 ? -16.270 6.232 9.757 1.00 86.06 196 LEU A O 1
ATOM 1550 N N . ILE A 1 197 ? -17.467 4.580 10.680 1.00 81.50 197 ILE A N 1
ATOM 1551 C CA . ILE A 1 197 ? -17.105 3.548 9.694 1.00 81.50 197 ILE A CA 1
ATOM 1552 C C . ILE A 1 197 ? -18.180 3.408 8.612 1.00 81.50 197 ILE A C 1
ATOM 1554 O O . ILE A 1 197 ? -17.854 3.289 7.439 1.00 81.50 197 ILE A O 1
ATOM 1558 N N . PHE A 1 198 ? -19.463 3.415 8.988 1.00 82.50 198 PHE A N 1
ATOM 1559 C CA . PHE A 1 198 ? -20.572 3.175 8.050 1.00 82.50 198 PHE A CA 1
ATOM 1560 C C . PHE A 1 198 ? -21.408 4.424 7.755 1.00 82.50 198 PHE A C 1
ATOM 1562 O O . PHE A 1 198 ? -22.348 4.369 6.958 1.00 82.50 198 PHE A O 1
ATOM 1569 N N . GLY A 1 199 ? -21.128 5.539 8.430 1.00 80.31 199 GLY A N 1
ATOM 1570 C CA . GLY A 1 199 ? -21.772 6.811 8.139 1.00 80.31 199 GLY A CA 1
ATOM 1571 C C . GLY A 1 199 ? -21.290 7.376 6.812 1.00 80.31 199 GLY A C 1
ATOM 1572 O O . GLY A 1 199 ? -20.207 7.061 6.327 1.00 80.31 199 GLY A O 1
ATOM 1573 N N . LYS A 1 200 ? -22.127 8.231 6.229 1.00 76.00 200 LYS A N 1
ATOM 1574 C CA . LYS A 1 200 ? -21.828 8.909 4.971 1.00 76.00 200 LYS A CA 1
ATOM 1575 C C . LYS A 1 200 ? -21.389 10.330 5.253 1.00 76.00 200 LYS A C 1
ATOM 1577 O O . LYS A 1 200 ? -22.072 11.049 5.987 1.00 76.00 200 LYS A O 1
ATOM 1582 N N . MET A 1 201 ? -20.297 10.749 4.623 1.00 73.12 201 MET A N 1
ATOM 1583 C CA . MET A 1 201 ? -19.909 12.158 4.622 1.00 73.12 201 MET A CA 1
ATOM 1584 C C . MET A 1 201 ? -21.030 12.999 4.005 1.00 73.12 201 MET A C 1
ATOM 1586 O O . MET A 1 201 ? -21.663 12.598 3.022 1.00 73.12 201 MET A O 1
ATOM 1590 N N . MET A 1 202 ? -21.283 14.174 4.585 1.00 70.75 202 MET A N 1
ATOM 1591 C CA . MET A 1 202 ? -22.259 15.115 4.042 1.00 70.75 202 MET A CA 1
ATOM 1592 C C . MET A 1 202 ? -21.832 15.484 2.619 1.00 70.75 202 MET A C 1
ATOM 1594 O O . MET A 1 202 ? -20.774 16.077 2.411 1.00 70.75 202 MET A O 1
ATOM 1598 N N . ARG A 1 203 ? -22.630 15.080 1.627 1.00 69.31 203 ARG A N 1
ATOM 1599 C CA . ARG A 1 203 ? -22.358 15.407 0.226 1.00 69.31 203 ARG A CA 1
ATOM 1600 C C . ARG A 1 203 ? -22.604 16.906 0.010 1.00 69.31 203 ARG A C 1
ATOM 1602 O O . ARG A 1 203 ? -23.457 17.468 0.705 1.00 69.31 203 ARG A O 1
ATOM 1609 N N . PRO A 1 204 ? -21.877 17.562 -0.915 1.00 64.06 204 PRO A N 1
ATOM 1610 C CA . PRO A 1 204 ? -22.151 18.953 -1.251 1.00 64.06 204 PRO A CA 1
ATOM 1611 C C . PRO A 1 204 ? -23.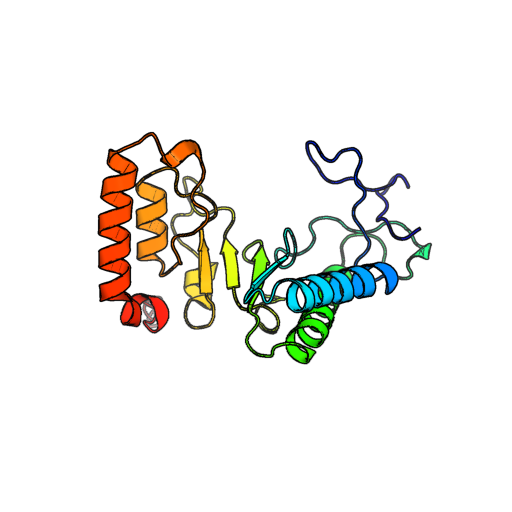647 19.137 -1.549 1.00 64.06 204 PRO A C 1
ATOM 1613 O O . PRO A 1 204 ? -24.233 18.265 -2.199 1.00 64.06 204 PRO A O 1
ATOM 1616 N N . PRO A 1 205 ? -24.282 20.219 -1.066 1.00 62.28 205 PRO A N 1
ATOM 1617 C CA . PRO A 1 205 ? -25.674 20.489 -1.392 1.00 62.28 205 PRO A CA 1
ATOM 1618 C C . PRO A 1 205 ? -25.829 20.565 -2.912 1.00 62.28 205 PRO A C 1
ATOM 1620 O O . PRO A 1 205 ? -24.984 21.143 -3.599 1.00 62.28 205 PRO A O 1
ATOM 1623 N N . LEU A 1 206 ? -26.903 19.969 -3.432 1.00 72.75 206 LEU A N 1
ATOM 1624 C CA . LEU A 1 206 ? -27.278 20.146 -4.829 1.00 72.75 206 LEU A CA 1
ATOM 1625 C C . LEU A 1 206 ? -27.523 21.641 -5.043 1.00 72.75 206 LEU A C 1
ATOM 1627 O O . LEU A 1 206 ? -28.345 22.244 -4.354 1.00 72.75 206 LEU A O 1
ATOM 1631 N N . ILE A 1 207 ? -26.764 22.246 -5.951 1.00 73.44 207 ILE A N 1
ATOM 1632 C CA . ILE A 1 207 ? -27.058 23.596 -6.413 1.00 73.44 207 ILE A CA 1
ATOM 1633 C C . ILE A 1 207 ? -28.214 23.424 -7.394 1.00 73.44 207 ILE A C 1
ATOM 1635 O O . ILE A 1 207 ? -28.019 22.807 -8.439 1.00 73.44 207 ILE A O 1
ATOM 1639 N N . ASP A 1 208 ? -29.407 23.904 -7.037 1.00 69.88 208 ASP A N 1
ATOM 1640 C CA . ASP A 1 208 ? -30.499 24.028 -8.006 1.00 69.88 208 ASP A CA 1
ATOM 1641 C C . ASP A 1 208 ? -29.995 24.903 -9.164 1.00 69.88 208 ASP A C 1
ATOM 1643 O O . ASP A 1 208 ? -29.643 26.069 -8.964 1.00 69.88 208 ASP A O 1
ATOM 1647 N N . THR A 1 209 ? -29.885 24.300 -10.349 1.00 65.94 209 THR A N 1
ATOM 1648 C CA . THR A 1 209 ? -29.539 24.972 -11.612 1.00 65.94 209 THR A CA 1
ATOM 1649 C C . THR A 1 209 ? -30.776 25.530 -12.287 1.00 65.94 209 THR A C 1
ATOM 1651 O O . THR A 1 209 ? -31.750 24.750 -12.409 1.00 65.94 209 THR A O 1
#